Protein AF-A0A7X0A796-F1 (afdb_monomer)

pLDDT: mean 71.18, std 23.26, range [32.59, 96.5]

Nearest PDB structures (foldseek):
  8crx-assembly1_G  TM=9.887E-01  e=5.259E-18  Cutibacterium acnes
  8fzh-assembly1_c  TM=9.840E-01  e=9.187E-18  Escherichia coli
  7unu-assembly1_c  TM=9.786E-01  e=5.595E-18  Pseudomonas aeruginosa PAO1
  8caz-assembly1_C  TM=9.871E-01  e=2.057E-17  Escherichia coli BW25113
  8fmw-assembly1_C  TM=9.651E-01  e=5.900E-17  Borreliella burgdorferi B31

Solvent-accessible surface area (backbone atoms only — not comparable to full-atom values): 15699 Å² total; per-residue (Å²): 129,49,64,85,87,44,58,49,52,53,53,52,45,51,56,46,30,70,73,68,75,47,94,74,87,85,84,88,79,84,75,92,58,57,64,74,35,23,53,58,44,18,45,53,44,23,54,40,48,52,71,68,44,56,66,69,57,50,51,53,54,49,51,54,52,24,47,71,76,63,39,49,11,41,37,41,36,40,36,25,44,67,95,68,40,92,66,68,48,76,51,73,51,72,48,74,55,73,64,89,86,45,86,54,44,42,67,39,70,24,77,25,74,18,78,39,98,85,45,65,33,42,30,40,25,39,30,18,71,46,69,61,89,70,85,78,72,85,67,93,62,92,79,73,90,75,90,88,88,79,81,94,72,84,82,77,93,72,84,92,77,87,81,89,87,84,90,83,89,83,91,83,86,83,88,83,87,81,89,81,85,87,87,88,83,88,80,89,86,87,87,87,82,87,84,89,87,89,84,84,84,90,84,86,86,87,88,83,90,85,82,88,86,82,90,82,87,79,88,80,89,79,90,85,76,92,79,87,129

Foldseek 3Di:
DCPVPNPVVVVVQVVVCVVVVDRDDDDDDDDPDLLQAQASLQVQLLVCVQVVHQNVCSVVVSQVVSVVVPFQKKKKKKWACHSVNPDIDIDMDIDHDDDPPDPQWDKHWDWDWHQHPNGIMIMIMITTRGGDDDPDPPPPCPDPPDDDDDDPDDDDDDDDDDDDDDDDDDDDDDDDDDDDDDDDDDDDDDDDDDDDDDDDDDDDDDDDDDDDDDDDDDDDDDDDDDDDD

Structure (mmCIF, N/CA/C/O backbone):
data_AF-A0A7X0A796-F1
#
_entry.id   AF-A0A7X0A796-F1
#
loop_
_atom_site.group_PDB
_atom_site.id
_atom_site.type_symbol
_atom_site.label_atom_id
_atom_site.label_alt_id
_atom_site.label_comp_id
_atom_site.label_asym_id
_atom_site.label_entity_id
_atom_site.label_seq_id
_atom_site.pdbx_PDB_ins_code
_atom_site.Cartn_x
_atom_site.Cartn_y
_atom_site.Cartn_z
_atom_site.occupancy
_atom_site.B_iso_or_equiv
_atom_site.auth_seq_id
_atom_site.auth_comp_id
_atom_site.auth_asym_id
_atom_site.auth_atom_id
_atom_site.pdbx_PDB_model_num
ATOM 1 N N . MET A 1 1 ? -10.007 -12.592 13.739 1.00 58.28 1 MET A N 1
ATOM 2 C CA . MET A 1 1 ? -11.231 -11.852 13.370 1.00 58.28 1 MET A CA 1
ATOM 3 C C . MET A 1 1 ? -12.534 -12.616 13.634 1.00 58.28 1 MET A C 1
ATOM 5 O O . MET A 1 1 ? -13.546 -11.961 13.773 1.00 58.28 1 MET A O 1
ATOM 9 N N . ILE A 1 2 ? -12.550 -13.955 13.742 1.00 60.66 2 ILE A N 1
ATOM 10 C CA . ILE A 1 2 ? -13.803 -14.711 13.998 1.00 60.66 2 ILE A CA 1
ATOM 11 C C . ILE A 1 2 ? -14.038 -14.994 15.503 1.00 60.66 2 ILE A C 1
ATOM 13 O O . ILE A 1 2 ? -15.164 -15.243 15.928 1.00 60.66 2 ILE A O 1
ATOM 17 N N . GLY A 1 3 ? -12.989 -14.921 16.335 1.00 63.69 3 GLY A N 1
ATOM 18 C CA . GLY A 1 3 ? -13.049 -15.408 17.720 1.00 63.69 3 GLY A CA 1
ATOM 19 C C . GLY A 1 3 ? -13.317 -16.921 17.778 1.00 63.69 3 GLY A C 1
ATOM 20 O O . GLY A 1 3 ? -13.444 -17.584 16.749 1.00 63.69 3 GLY A O 1
ATOM 21 N N . LYS A 1 4 ? -13.397 -17.503 18.979 1.00 66.44 4 LYS A N 1
ATOM 22 C CA . LYS A 1 4 ? -13.955 -18.857 19.139 1.00 66.44 4 LYS A CA 1
ATOM 23 C C . LYS A 1 4 ? -15.482 -18.729 19.147 1.00 66.44 4 LYS A C 1
ATOM 25 O O . LYS A 1 4 ? -16.022 -18.109 20.054 1.00 66.44 4 LYS A O 1
ATOM 30 N N . GLY A 1 5 ? -16.157 -19.281 18.138 1.00 72.69 5 GLY A N 1
ATOM 31 C CA . GLY A 1 5 ? -17.624 -19.378 18.103 1.00 72.69 5 GLY A CA 1
ATOM 32 C C . GLY A 1 5 ? -18.389 -18.142 17.614 1.00 72.69 5 GLY A C 1
ATOM 33 O O . GLY A 1 5 ? -19.566 -18.030 17.920 1.00 72.69 5 GLY A O 1
ATOM 34 N N . GLY A 1 6 ? -17.765 -17.214 16.878 1.00 77.00 6 GLY A N 1
ATOM 35 C CA . GLY A 1 6 ? -18.482 -16.085 16.257 1.00 77.00 6 GLY A CA 1
ATOM 36 C C . GLY A 1 6 ? -18.774 -14.895 17.179 1.00 77.00 6 GLY A C 1
ATOM 37 O O . GLY A 1 6 ? -19.283 -13.883 16.709 1.00 77.00 6 GLY A O 1
ATOM 38 N N . ALA A 1 7 ? -18.362 -14.954 18.449 1.00 82.00 7 ALA A N 1
ATOM 39 C CA . ALA A 1 7 ? -18.611 -13.902 19.439 1.00 82.00 7 ALA A CA 1
ATOM 40 C C . ALA A 1 7 ? -18.091 -12.506 19.033 1.00 82.00 7 ALA A C 1
ATOM 42 O O . ALA A 1 7 ? -18.629 -11.492 19.467 1.00 82.00 7 ALA A O 1
ATOM 43 N N . GLU A 1 8 ? -17.042 -12.433 18.207 1.00 82.25 8 GLU A N 1
ATOM 44 C CA . GLU A 1 8 ? -16.525 -11.156 17.696 1.00 82.25 8 GLU A CA 1
ATOM 45 C C . GLU A 1 8 ? -17.466 -10.539 16.645 1.00 82.25 8 GLU A C 1
ATOM 47 O O . GLU A 1 8 ? -17.624 -9.323 16.577 1.00 82.25 8 GLU A O 1
ATOM 52 N N . VAL A 1 9 ? -18.130 -11.381 15.846 1.00 82.44 9 VAL A N 1
ATOM 53 C CA . VAL A 1 9 ? -19.053 -10.962 14.782 1.00 82.44 9 VAL A CA 1
ATOM 54 C C . VAL A 1 9 ? -20.346 -10.414 15.381 1.00 82.44 9 VAL A C 1
ATOM 56 O O . VAL A 1 9 ? -20.854 -9.398 14.908 1.00 82.44 9 VAL A O 1
ATOM 59 N N . ASP A 1 10 ? -20.840 -11.034 16.454 1.00 83.12 10 ASP A N 1
ATOM 60 C CA . ASP A 1 10 ? -22.051 -10.587 17.149 1.00 83.12 10 ASP A CA 1
ATOM 61 C C . ASP A 1 10 ? -21.865 -9.212 17.801 1.00 83.12 10 ASP A C 1
ATOM 63 O O . ASP A 1 10 ? -22.730 -8.346 17.664 1.00 83.12 10 ASP A O 1
ATOM 67 N N . LYS A 1 11 ? -20.699 -8.951 18.407 1.00 86.75 11 LYS A N 1
ATOM 68 C CA . LYS A 1 11 ? -20.359 -7.622 18.948 1.00 86.75 11 LYS A CA 1
ATOM 69 C C . LYS A 1 11 ? -20.370 -6.546 17.864 1.00 86.75 11 LYS A C 1
ATOM 71 O O . LYS A 1 11 ? -20.996 -5.503 18.038 1.00 86.75 11 LYS A O 1
ATOM 76 N N . ILE A 1 12 ? -19.737 -6.815 16.720 1.00 86.94 12 ILE A N 1
ATOM 77 C CA . ILE A 1 12 ? -19.715 -5.878 15.586 1.00 86.94 12 ILE A CA 1
ATOM 78 C C . ILE A 1 12 ? -21.136 -5.650 15.056 1.00 86.94 12 ILE A C 1
ATOM 80 O O . ILE A 1 12 ? -21.513 -4.522 14.740 1.00 86.94 12 ILE A O 1
ATOM 84 N N . LYS A 1 13 ? -21.961 -6.699 14.993 1.00 85.12 13 LYS A N 1
ATOM 85 C CA . LYS A 1 13 ? -23.361 -6.588 14.575 1.00 85.12 13 LYS A CA 1
ATOM 86 C C . LYS A 1 13 ? -24.171 -5.702 15.524 1.00 85.12 13 LYS A C 1
ATOM 88 O O . LYS A 1 13 ? -24.974 -4.898 15.051 1.00 85.12 13 LYS A O 1
ATOM 93 N N . GLU A 1 14 ? -23.960 -5.805 16.834 1.00 86.19 14 GLU A N 1
ATOM 94 C CA . GLU A 1 14 ? -24.603 -4.933 17.824 1.00 86.19 14 GLU A CA 1
ATOM 95 C C . GLU A 1 14 ? -24.153 -3.472 17.707 1.00 86.19 14 GLU A C 1
ATOM 97 O O . GLU A 1 14 ? -24.992 -2.568 17.747 1.00 86.19 14 GLU A O 1
ATOM 102 N N . GLU A 1 15 ? -22.856 -3.222 17.527 1.00 86.88 15 GLU A N 1
ATOM 103 C CA . GLU A 1 15 ? -22.318 -1.872 17.314 1.00 86.88 15 GLU A CA 1
ATOM 104 C C . GLU A 1 15 ? -22.879 -1.237 16.037 1.00 86.88 15 GLU A C 1
ATOM 106 O O . GLU A 1 15 ? -23.354 -0.097 16.057 1.00 86.88 15 GLU A O 1
ATOM 111 N N . LEU A 1 16 ? -22.932 -1.999 14.942 1.00 85.62 16 LEU A N 1
ATOM 112 C CA . LEU A 1 16 ? -23.543 -1.553 13.692 1.00 85.62 16 LEU A CA 1
ATOM 113 C C . LEU A 1 16 ? -25.047 -1.313 13.854 1.00 85.62 16 LEU A C 1
ATOM 115 O O . LEU A 1 16 ? -25.556 -0.300 13.380 1.00 85.62 16 LEU A O 1
ATOM 119 N N . LYS A 1 17 ? -25.772 -2.167 14.586 1.00 87.56 17 LYS A N 1
ATOM 120 C CA . LYS A 1 17 ? -27.208 -1.973 14.844 1.00 87.56 17 LYS A CA 1
ATOM 121 C C . LYS A 1 17 ? -27.475 -0.691 15.642 1.00 87.56 17 LYS A C 1
ATOM 123 O O . LYS A 1 17 ? -28.443 0.007 15.339 1.00 87.56 17 LYS A O 1
ATOM 128 N N . LYS A 1 18 ? -26.609 -0.332 16.599 1.00 87.44 18 LYS A N 1
ATOM 129 C CA . LYS A 1 18 ? -26.694 0.941 17.347 1.00 87.44 18 LYS A CA 1
ATOM 130 C C . LYS A 1 18 ? -26.494 2.159 16.442 1.00 87.44 18 LYS A C 1
ATOM 132 O O . LYS A 1 18 ? -27.220 3.140 16.583 1.00 87.44 18 LYS A O 1
ATOM 137 N N . LEU A 1 19 ? -25.553 2.087 15.501 1.00 86.31 19 LEU A N 1
ATOM 138 C CA . LEU A 1 19 ? -25.251 3.183 14.576 1.00 86.31 19 LEU A CA 1
ATOM 139 C C . LEU A 1 19 ? -26.307 3.332 13.474 1.00 86.31 19 LEU A C 1
ATOM 141 O O . LEU A 1 19 ? -26.791 4.430 13.214 1.00 86.31 19 LEU A O 1
ATOM 145 N N . THR A 1 20 ? -26.672 2.233 12.815 1.00 82.44 20 THR A N 1
ATOM 146 C CA . THR A 1 20 ? -27.510 2.256 11.606 1.00 82.44 20 THR A CA 1
ATOM 147 C C . THR A 1 20 ? -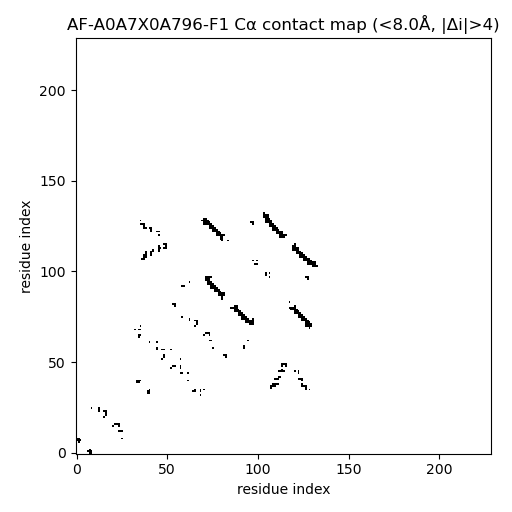29.003 2.102 11.908 1.00 82.44 20 THR A C 1
ATOM 149 O O . THR A 1 20 ? -29.822 2.326 11.017 1.00 82.44 20 THR A O 1
ATOM 152 N N . LYS A 1 21 ? -29.375 1.713 13.142 1.00 85.69 21 LYS A N 1
ATOM 153 C CA . LYS A 1 21 ? -30.757 1.421 13.593 1.00 85.69 21 LYS A CA 1
ATOM 154 C C . LYS A 1 21 ? -31.517 0.434 12.690 1.00 85.69 21 LYS A C 1
ATOM 156 O O . LYS A 1 21 ? -32.743 0.374 12.718 1.00 85.69 21 LYS A O 1
ATOM 161 N N . LYS A 1 22 ? -30.788 -0.335 11.881 1.00 86.25 22 LYS A N 1
ATOM 162 C CA . LYS A 1 22 ? -31.285 -1.323 10.918 1.00 86.25 22 LYS A CA 1
ATOM 163 C C . LYS A 1 22 ? -30.585 -2.650 11.168 1.00 86.25 22 LYS A C 1
ATOM 165 O O . LYS A 1 22 ? -29.488 -2.681 11.726 1.00 86.25 22 LYS A O 1
ATOM 170 N N . GLU A 1 23 ? -31.216 -3.744 10.760 1.00 79.44 23 GLU A N 1
ATOM 171 C CA . GLU A 1 23 ? -30.565 -5.049 10.813 1.00 79.44 23 GLU A CA 1
ATOM 172 C C . GLU A 1 23 ? -29.543 -5.183 9.689 1.00 79.44 23 GLU A C 1
ATOM 174 O O . GLU A 1 23 ? -29.872 -5.059 8.511 1.00 79.44 23 GLU A O 1
ATOM 179 N N . VAL A 1 24 ? -28.291 -5.422 10.078 1.00 82.62 24 VAL A N 1
ATOM 180 C CA . VAL A 1 24 ? -27.163 -5.611 9.166 1.00 82.62 24 VAL A CA 1
ATOM 181 C C . VAL A 1 24 ? -26.765 -7.085 9.187 1.00 82.62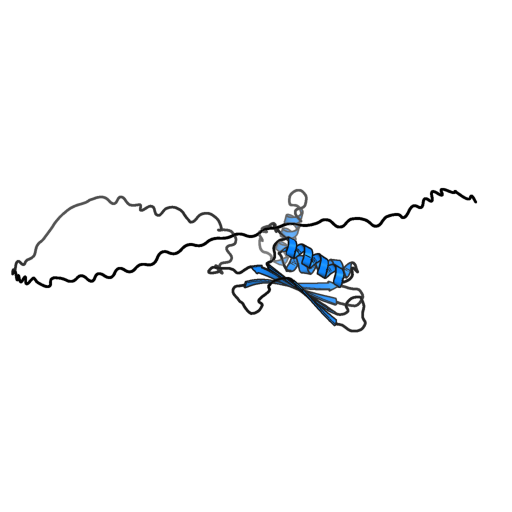 24 VAL A C 1
ATOM 183 O O . VAL A 1 24 ? -26.594 -7.678 10.256 1.00 82.62 24 VAL A O 1
ATOM 186 N N . GLN A 1 25 ? -26.633 -7.681 8.003 1.00 83.25 25 GLN A N 1
ATOM 187 C CA . GLN A 1 25 ? -26.060 -9.013 7.814 1.00 83.25 25 GLN A CA 1
ATOM 188 C C . GLN A 1 25 ? -24.586 -8.864 7.427 1.00 83.25 25 GLN A C 1
ATOM 190 O O . GLN A 1 25 ? -24.255 -8.057 6.559 1.00 83.25 25 GLN A O 1
ATOM 195 N N . ILE A 1 26 ? -23.701 -9.616 8.084 1.00 82.88 26 ILE A N 1
ATOM 196 C CA . ILE A 1 26 ? -22.252 -9.552 7.861 1.00 82.88 26 ILE A CA 1
ATOM 197 C C . ILE A 1 26 ? -21.827 -10.818 7.119 1.00 82.88 26 ILE A C 1
ATOM 199 O O . ILE A 1 26 ? -21.976 -11.919 7.645 1.00 82.88 26 ILE A O 1
ATOM 203 N N . ASN A 1 27 ? -21.272 -10.649 5.919 1.00 84.88 27 ASN A N 1
ATOM 204 C CA . ASN A 1 27 ? -20.681 -11.730 5.135 1.00 84.88 27 ASN A CA 1
ATOM 205 C C . ASN A 1 27 ? -19.157 -11.639 5.223 1.00 84.88 27 ASN A C 1
ATOM 207 O O . ASN A 1 27 ? -18.574 -10.602 4.908 1.00 84.88 27 ASN A O 1
ATOM 211 N N . ILE A 1 28 ? -18.515 -12.721 5.660 1.00 82.56 28 ILE A N 1
ATOM 212 C CA . ILE A 1 28 ? -17.059 -12.799 5.801 1.00 82.56 28 ILE A CA 1
ATOM 213 C C . ILE A 1 28 ? -16.506 -13.507 4.571 1.00 82.56 28 ILE A C 1
ATOM 215 O O . ILE A 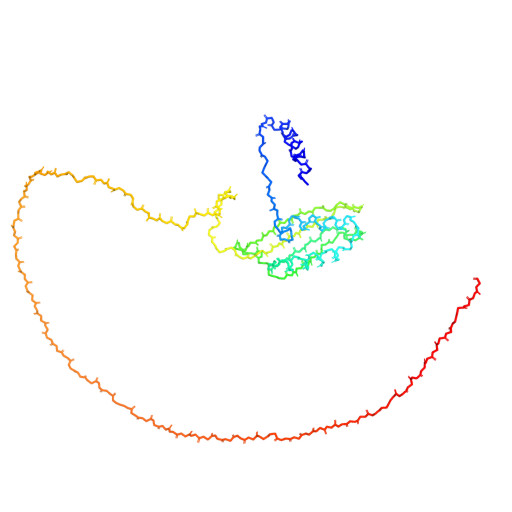1 28 ? -16.863 -14.651 4.296 1.00 82.56 28 ILE A O 1
ATOM 219 N N . PHE A 1 29 ? -15.608 -12.833 3.859 1.00 85.00 29 PHE A N 1
ATOM 220 C CA . PHE A 1 29 ? -14.892 -13.406 2.728 1.00 85.00 29 PHE A CA 1
ATOM 221 C C . PHE A 1 29 ? -13.425 -13.592 3.092 1.00 85.00 29 PHE A C 1
ATOM 223 O O . PHE A 1 29 ? -12.767 -12.671 3.575 1.00 85.00 29 PHE A O 1
ATOM 230 N N . GLU A 1 30 ? -12.912 -14.796 2.859 1.00 87.12 30 GLU A N 1
ATOM 231 C CA . GLU A 1 30 ? -11.496 -15.085 3.039 1.00 87.12 30 GLU A CA 1
ATOM 232 C C . GLU A 1 30 ? -10.695 -14.613 1.822 1.00 87.12 30 GLU A C 1
ATOM 234 O O . GLU A 1 30 ? -11.005 -14.941 0.672 1.00 87.12 30 GLU A O 1
ATOM 239 N N . ILE A 1 31 ? -9.621 -13.872 2.086 1.00 86.44 31 ILE A N 1
ATOM 240 C CA . ILE A 1 31 ? -8.674 -13.449 1.058 1.00 86.44 31 ILE A CA 1
ATOM 241 C C . ILE A 1 31 ? -7.631 -14.554 0.896 1.00 86.44 31 ILE A C 1
ATOM 243 O O . ILE A 1 31 ? -6.756 -14.731 1.737 1.00 86.44 31 ILE A O 1
ATOM 247 N N . LYS A 1 32 ? -7.710 -15.286 -0.220 1.00 87.19 32 LYS A N 1
ATOM 248 C CA . LYS A 1 32 ? -6.821 -16.429 -0.501 1.00 87.19 32 LYS A CA 1
ATOM 249 C C . LYS A 1 32 ? -5.344 -16.049 -0.643 1.00 87.19 32 LYS A C 1
ATOM 251 O O . LYS A 1 32 ? -4.480 -16.891 -0.425 1.00 87.19 32 LYS A O 1
ATOM 256 N N . ARG A 1 33 ? -5.053 -14.830 -1.113 1.00 88.69 33 ARG A N 1
ATOM 257 C CA . ARG A 1 33 ? -3.692 -14.348 -1.407 1.00 88.69 33 ARG A CA 1
ATOM 258 C C . ARG A 1 33 ? -3.561 -12.872 -1.018 1.00 88.69 33 ARG A C 1
ATOM 260 O O . ARG A 1 33 ? -3.888 -12.016 -1.842 1.00 88.69 33 ARG A O 1
ATOM 267 N N . PRO A 1 34 ? -3.129 -12.561 0.212 1.00 91.00 34 PRO A N 1
ATOM 268 C CA . PRO A 1 34 ? -3.041 -11.182 0.684 1.00 91.00 34 PRO A CA 1
ATOM 269 C C . PRO A 1 34 ? -1.962 -10.365 -0.038 1.00 91.00 34 PRO A C 1
ATOM 271 O O . PRO A 1 34 ? -2.075 -9.150 -0.125 1.00 91.00 34 PRO A O 1
ATOM 274 N N . GLU A 1 35 ? -0.938 -11.004 -0.605 1.00 89.06 35 GLU A N 1
ATOM 275 C CA . GLU A 1 35 ? 0.162 -10.326 -1.303 1.00 89.06 35 GLU A CA 1
ATOM 276 C C . GLU A 1 35 ? -0.243 -9.761 -2.668 1.00 89.06 35 GLU A C 1
ATOM 278 O O . GLU A 1 35 ? 0.489 -8.958 -3.237 1.00 89.06 35 GLU A O 1
ATOM 283 N N . LEU A 1 36 ? -1.381 -10.189 -3.219 1.00 90.75 36 LEU A N 1
ATOM 284 C CA . LEU A 1 36 ? -1.917 -9.647 -4.470 1.00 90.75 36 LEU A CA 1
ATOM 285 C C . LEU A 1 36 ? -2.902 -8.497 -4.232 1.00 90.75 36 LEU A C 1
ATOM 287 O O . LEU A 1 36 ? -3.294 -7.838 -5.191 1.00 90.75 36 LEU A O 1
ATOM 291 N N . ASP A 1 37 ? -3.323 -8.272 -2.991 1.00 92.88 37 ASP A N 1
ATOM 292 C CA . ASP A 1 37 ? -4.237 -7.197 -2.624 1.00 92.88 37 ASP A CA 1
ATOM 293 C C . ASP A 1 37 ? -3.447 -5.914 -2.343 1.00 92.88 37 ASP A C 1
ATOM 295 O O . ASP A 1 37 ? -2.566 -5.884 -1.478 1.00 92.88 37 ASP A O 1
ATOM 299 N N . ALA A 1 38 ? -3.738 -4.842 -3.084 1.00 94.56 38 ALA A N 1
ATOM 300 C CA . ALA A 1 38 ? -2.968 -3.608 -2.961 1.00 94.56 38 ALA A CA 1
ATOM 301 C C . ALA A 1 38 ? -3.125 -2.959 -1.577 1.00 94.56 38 ALA A C 1
ATOM 303 O O . ALA A 1 38 ? -2.154 -2.397 -1.061 1.00 94.56 38 ALA A O 1
ATOM 304 N N . GLN A 1 39 ? -4.307 -3.054 -0.962 1.00 94.88 39 GLN A N 1
ATOM 305 C CA . GLN A 1 39 ? -4.609 -2.434 0.328 1.00 94.88 39 GLN A CA 1
ATOM 306 C C . GLN A 1 39 ? -3.850 -3.130 1.453 1.00 94.88 39 GLN A C 1
ATOM 308 O O . GLN A 1 39 ? -3.155 -2.470 2.228 1.00 94.88 39 GLN A O 1
ATOM 313 N N . LEU A 1 40 ? -3.901 -4.462 1.498 1.00 93.81 40 LEU A N 1
ATOM 314 C CA . LEU A 1 40 ? -3.181 -5.236 2.513 1.00 93.81 40 LEU A CA 1
ATOM 315 C C . LEU A 1 40 ? -1.667 -5.060 2.398 1.00 93.81 40 LEU A C 1
ATOM 317 O O . LEU A 1 40 ? -0.969 -4.941 3.408 1.00 93.81 40 LEU A O 1
ATOM 321 N N . VAL A 1 41 ? -1.155 -4.996 1.170 1.00 95.00 41 VAL A N 1
ATOM 322 C CA . VAL A 1 41 ? 0.260 -4.730 0.910 1.00 95.00 41 VAL A CA 1
ATOM 323 C C . VAL A 1 41 ? 0.652 -3.322 1.374 1.00 95.00 41 VAL A C 1
ATOM 325 O O . VAL A 1 41 ? 1.677 -3.163 2.043 1.00 95.00 41 VAL A O 1
ATOM 328 N N . ALA A 1 42 ? -0.160 -2.303 1.080 1.00 96.12 42 ALA A N 1
ATOM 329 C CA . ALA A 1 42 ? 0.091 -0.927 1.504 1.00 96.12 42 ALA A CA 1
ATOM 330 C C . ALA A 1 42 ? 0.089 -0.787 3.037 1.00 96.12 42 ALA A C 1
ATOM 332 O O . ALA A 1 42 ? 1.021 -0.212 3.604 1.00 96.12 42 ALA A O 1
ATOM 333 N N . GLU A 1 43 ? -0.897 -1.373 3.718 1.00 95.31 43 GLU A N 1
ATOM 334 C CA . GLU A 1 43 ? -0.970 -1.403 5.184 1.00 95.31 43 GLU A CA 1
ATOM 335 C C . GLU A 1 43 ? 0.185 -2.190 5.810 1.00 95.31 43 GLU A C 1
ATOM 337 O O . GLU A 1 43 ? 0.727 -1.799 6.846 1.00 95.31 43 GLU A O 1
ATOM 342 N N . GLY A 1 44 ? 0.604 -3.286 5.173 1.00 95.00 44 GLY A N 1
ATOM 343 C CA . GLY A 1 44 ? 1.765 -4.065 5.590 1.00 95.00 44 GLY A CA 1
ATOM 344 C C . GLY A 1 44 ? 3.052 -3.241 5.567 1.00 95.00 44 GLY A C 1
ATOM 345 O O . GLY A 1 44 ? 3.836 -3.291 6.516 1.00 95.00 44 GLY A O 1
ATOM 346 N N . ILE A 1 45 ? 3.261 -2.438 4.521 1.00 94.81 45 ILE A N 1
ATOM 347 C CA . ILE A 1 45 ? 4.404 -1.518 4.431 1.00 94.81 45 ILE A CA 1
ATOM 348 C C . ILE A 1 45 ? 4.273 -0.399 5.465 1.00 94.81 45 ILE A C 1
ATOM 350 O O . ILE A 1 45 ? 5.261 -0.074 6.122 1.00 94.81 45 ILE A O 1
ATOM 354 N N . ALA A 1 46 ? 3.077 0.166 5.646 1.00 95.19 46 ALA A N 1
ATOM 355 C CA . ALA A 1 46 ? 2.843 1.222 6.627 1.00 95.19 46 ALA A CA 1
ATOM 356 C C . ALA A 1 46 ? 3.230 0.767 8.043 1.00 95.19 46 ALA A C 1
ATOM 358 O O . ALA A 1 46 ? 4.046 1.418 8.694 1.00 95.19 46 ALA A O 1
ATOM 359 N N . LYS A 1 47 ? 2.781 -0.423 8.459 1.00 95.00 47 LYS A N 1
ATOM 360 C CA . LYS A 1 47 ? 3.155 -1.033 9.747 1.00 95.00 47 LYS A CA 1
ATOM 361 C C . LYS A 1 47 ? 4.664 -1.250 9.884 1.00 95.00 47 LYS A C 1
ATOM 363 O O . LYS A 1 47 ? 5.229 -1.034 10.952 1.00 95.00 47 LYS A O 1
ATOM 368 N N . GLN A 1 48 ? 5.350 -1.650 8.811 1.00 94.25 48 GLN A N 1
ATOM 369 C CA . GLN A 1 48 ? 6.812 -1.798 8.830 1.00 94.25 48 GLN A CA 1
ATOM 370 C C . GLN A 1 48 ? 7.532 -0.453 9.009 1.00 94.25 48 GLN A C 1
ATOM 372 O O . GLN A 1 48 ? 8.545 -0.386 9.710 1.00 94.25 48 GLN A O 1
ATOM 377 N N . LEU A 1 49 ? 7.020 0.618 8.399 1.00 92.88 49 LEU A N 1
ATOM 378 C CA . LEU A 1 49 ? 7.558 1.971 8.561 1.00 92.88 49 LEU A CA 1
ATOM 379 C C . LEU A 1 49 ? 7.328 2.506 9.982 1.00 92.88 49 LEU A C 1
ATOM 381 O O . LEU A 1 49 ? 8.228 3.127 10.547 1.00 92.88 49 LEU A O 1
ATOM 385 N N . GLU A 1 50 ? 6.174 2.216 10.584 1.00 92.56 50 GLU A N 1
ATOM 386 C CA . GLU A 1 50 ? 5.875 2.532 11.989 1.00 92.56 50 GLU A CA 1
ATOM 387 C C . GLU A 1 50 ? 6.798 1.774 12.950 1.00 92.56 50 GLU A C 1
ATOM 389 O O . GLU A 1 50 ? 7.335 2.357 13.893 1.00 92.56 50 GLU A O 1
ATOM 394 N N . ALA A 1 51 ? 7.099 0.510 12.640 1.00 92.69 51 ALA A N 1
ATOM 395 C CA . ALA A 1 51 ? 8.089 -0.306 13.344 1.00 92.69 51 ALA A CA 1
ATOM 396 C C . ALA A 1 51 ? 9.552 0.136 13.107 1.00 92.69 51 ALA A C 1
ATOM 398 O O . ALA A 1 51 ? 10.485 -0.566 13.498 1.00 92.69 51 ALA A O 1
ATOM 399 N N . ARG A 1 52 ? 9.776 1.296 12.469 1.00 89.81 52 ARG A N 1
ATOM 400 C CA . ARG A 1 52 ? 11.093 1.890 12.173 1.00 89.81 52 ARG A CA 1
ATOM 401 C C . ARG A 1 52 ? 11.999 1.017 11.300 1.00 89.81 52 ARG A C 1
ATOM 403 O O . ARG A 1 52 ? 13.223 1.156 11.331 1.00 89.81 52 ARG A O 1
ATOM 410 N N . ILE A 1 53 ? 11.423 0.143 10.477 1.00 92.31 53 ILE A N 1
ATOM 411 C CA . ILE A 1 53 ? 12.185 -0.583 9.460 1.00 92.31 53 ILE A CA 1
ATOM 412 C C . ILE A 1 53 ? 12.570 0.397 8.347 1.00 92.31 53 ILE A C 1
ATOM 414 O O . ILE A 1 53 ? 11.802 1.277 7.961 1.00 92.31 53 ILE A O 1
ATOM 418 N N . SER A 1 54 ? 13.779 0.245 7.798 1.00 92.06 54 SER A N 1
ATOM 419 C CA . SER A 1 54 ? 14.217 1.053 6.658 1.00 92.06 54 SER A CA 1
ATOM 420 C C . SER A 1 54 ? 13.236 0.931 5.486 1.00 92.06 54 SER A C 1
ATOM 422 O O . SER A 1 54 ? 12.973 -0.172 5.002 1.00 92.06 54 SER A O 1
ATOM 424 N N . PHE A 1 55 ? 12.764 2.072 4.978 1.00 91.62 55 PHE A N 1
ATOM 425 C CA . PHE A 1 55 ? 11.793 2.143 3.882 1.00 91.62 55 PHE A CA 1
ATOM 426 C C . PHE A 1 55 ? 12.253 1.389 2.623 1.00 91.62 55 PHE A C 1
ATOM 428 O O . PHE A 1 55 ? 11.455 0.715 1.975 1.00 91.62 55 PHE A O 1
ATOM 435 N N . ARG A 1 56 ? 13.559 1.408 2.312 1.00 92.81 56 ARG A N 1
ATOM 436 C CA . ARG A 1 56 ? 14.129 0.649 1.183 1.00 92.81 56 ARG A CA 1
ATOM 437 C C . ARG A 1 56 ? 13.996 -0.856 1.378 1.00 92.81 56 ARG A C 1
ATOM 439 O O . ARG A 1 56 ? 13.678 -1.574 0.433 1.00 92.81 56 ARG A O 1
ATOM 446 N N . ARG A 1 57 ? 14.236 -1.337 2.602 1.00 93.94 57 ARG A N 1
ATOM 447 C CA . ARG A 1 57 ? 14.120 -2.760 2.946 1.00 93.94 57 ARG A CA 1
ATOM 448 C C . ARG A 1 57 ? 12.663 -3.206 2.917 1.00 93.94 57 ARG A C 1
ATOM 450 O O . ARG A 1 57 ? 12.386 -4.254 2.339 1.00 93.94 57 ARG A O 1
ATOM 457 N N . ALA A 1 58 ? 11.762 -2.412 3.495 1.00 94.31 58 ALA A N 1
ATOM 458 C CA . ALA A 1 58 ? 10.331 -2.698 3.498 1.00 94.31 58 ALA A CA 1
ATOM 459 C C . ALA A 1 58 ? 9.793 -2.820 2.063 1.00 94.31 58 ALA A C 1
ATOM 461 O O . ALA A 1 58 ? 9.183 -3.829 1.713 1.00 94.31 58 ALA A O 1
ATOM 462 N N . MET A 1 59 ? 10.123 -1.861 1.190 1.00 9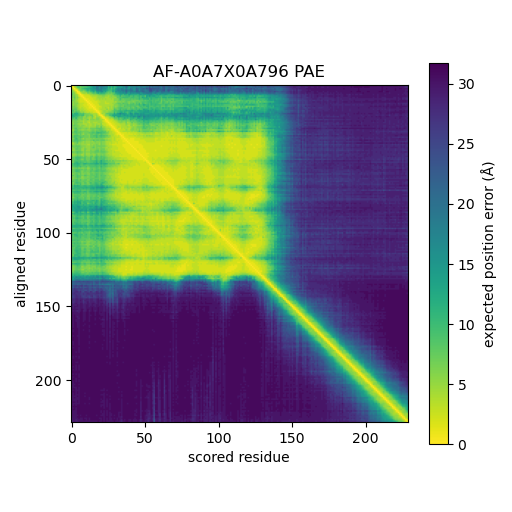4.06 59 MET A N 1
ATOM 463 C CA . MET A 1 59 ? 9.699 -1.894 -0.213 1.00 94.06 59 MET A CA 1
ATOM 464 C C . MET A 1 59 ? 10.288 -3.075 -0.985 1.00 94.06 59 MET A C 1
ATOM 466 O O . MET A 1 59 ? 9.532 -3.835 -1.578 1.00 94.06 59 MET A O 1
ATOM 470 N N . LYS A 1 60 ? 11.612 -3.285 -0.954 1.00 94.06 60 LYS A N 1
ATOM 471 C CA . LYS A 1 60 ? 12.242 -4.388 -1.707 1.00 94.06 60 LYS A CA 1
ATOM 472 C C . LYS A 1 60 ? 11.746 -5.765 -1.265 1.00 94.06 60 LYS A C 1
ATOM 474 O O . LYS A 1 60 ? 11.480 -6.612 -2.109 1.00 94.06 60 LYS A O 1
ATOM 479 N N . THR A 1 61 ? 11.594 -5.977 0.043 1.00 94.44 61 THR A N 1
ATOM 480 C CA . THR A 1 61 ? 11.052 -7.237 0.581 1.00 94.44 61 THR A CA 1
ATOM 481 C C . THR A 1 61 ? 9.624 -7.466 0.093 1.00 94.44 61 THR A C 1
ATOM 483 O O . THR A 1 61 ? 9.283 -8.566 -0.335 1.00 94.44 61 THR A O 1
ATOM 486 N N . THR A 1 62 ? 8.803 -6.417 0.114 1.00 94.56 62 THR A N 1
ATOM 487 C CA . THR A 1 62 ? 7.394 -6.500 -0.281 1.00 94.56 62 THR A CA 1
ATOM 488 C C . THR A 1 62 ? 7.229 -6.733 -1.781 1.00 94.56 62 THR A C 1
ATOM 490 O O . THR A 1 62 ? 6.422 -7.568 -2.188 1.00 94.56 62 THR A O 1
ATOM 493 N N . ILE A 1 63 ? 8.047 -6.073 -2.605 1.00 94.62 63 ILE A N 1
ATOM 494 C CA . ILE A 1 63 ? 8.105 -6.309 -4.053 1.00 94.62 63 ILE A CA 1
ATOM 495 C C . ILE A 1 63 ? 8.462 -7.768 -4.332 1.00 94.62 63 ILE A C 1
ATOM 497 O O . ILE A 1 63 ? 7.719 -8.450 -5.031 1.00 94.62 63 ILE A O 1
ATOM 501 N N . ALA A 1 64 ? 9.532 -8.277 -3.717 1.00 94.38 64 ALA A N 1
ATOM 502 C CA . ALA A 1 64 ? 9.954 -9.662 -3.902 1.00 94.38 64 ALA A CA 1
ATOM 503 C C . ALA A 1 64 ? 8.871 -10.667 -3.471 1.00 94.38 64 ALA A C 1
ATOM 505 O O . ALA A 1 64 ? 8.671 -11.681 -4.139 1.00 94.38 64 ALA A O 1
ATOM 506 N N . SER A 1 65 ? 8.151 -10.389 -2.378 1.00 92.81 65 SER A N 1
ATOM 507 C CA . SER A 1 65 ? 7.030 -11.225 -1.932 1.00 92.81 65 SER A CA 1
ATOM 508 C C . SER A 1 65 ? 5.877 -11.215 -2.937 1.00 92.81 65 SER A C 1
ATOM 510 O O . SER A 1 65 ? 5.356 -12.269 -3.282 1.00 92.81 65 SER A O 1
ATOM 512 N N . THR A 1 66 ? 5.522 -10.042 -3.462 1.00 92.81 66 THR A N 1
ATOM 513 C CA . THR A 1 66 ? 4.400 -9.880 -4.401 1.00 92.81 66 THR A CA 1
ATOM 514 C C . THR A 1 66 ? 4.699 -10.510 -5.761 1.00 92.81 66 THR A C 1
ATOM 516 O O . THR A 1 66 ? 3.872 -11.239 -6.308 1.00 92.81 66 THR A O 1
ATOM 519 N N . MET A 1 67 ? 5.913 -10.309 -6.281 1.00 92.62 67 MET A N 1
ATOM 520 C CA . MET A 1 67 ? 6.365 -10.937 -7.526 1.00 92.62 67 MET A CA 1
ATOM 521 C C . MET A 1 67 ? 6.416 -12.465 -7.397 1.00 92.62 67 MET A C 1
ATOM 523 O O . MET A 1 67 ? 5.993 -13.171 -8.309 1.00 92.62 67 MET A O 1
ATOM 527 N N . ARG A 1 68 ? 6.843 -12.999 -6.240 1.00 92.25 68 ARG A N 1
ATOM 528 C CA . ARG A 1 68 ? 6.833 -14.450 -5.971 1.00 92.25 68 ARG A CA 1
ATOM 529 C C . ARG A 1 68 ? 5.423 -15.042 -6.006 1.00 92.25 68 ARG A C 1
ATOM 531 O O . ARG A 1 68 ? 5.257 -16.174 -6.447 1.00 92.25 68 ARG A O 1
ATOM 538 N N . MET A 1 69 ? 4.421 -14.283 -5.566 1.00 90.44 69 MET A N 1
ATOM 539 C CA . MET A 1 69 ? 3.016 -14.708 -5.568 1.00 90.44 69 MET A CA 1
ATOM 540 C C . MET A 1 69 ? 2.343 -14.612 -6.948 1.00 90.44 69 MET A C 1
ATOM 542 O O . MET A 1 69 ? 1.169 -14.968 -7.081 1.00 90.44 69 MET A O 1
ATOM 546 N N . GLY A 1 70 ? 3.088 -14.198 -7.980 1.00 88.25 70 GLY A N 1
ATOM 547 C CA . GLY A 1 70 ? 2.663 -14.245 -9.378 1.00 88.25 70 GLY A CA 1
ATOM 548 C C . GLY A 1 70 ? 2.012 -12.965 -9.896 1.00 88.25 70 GLY A C 1
ATOM 549 O O . GLY A 1 70 ? 1.237 -13.035 -10.846 1.00 88.25 70 GLY A O 1
ATOM 550 N N . ALA A 1 71 ? 2.290 -11.806 -9.292 1.00 91.38 71 ALA A N 1
ATOM 551 C CA . ALA A 1 71 ? 1.916 -10.526 -9.893 1.00 91.38 71 ALA A CA 1
ATOM 552 C C . ALA A 1 71 ? 2.713 -10.274 -11.190 1.00 91.38 71 ALA A C 1
ATOM 554 O O . ALA A 1 71 ? 3.909 -10.559 -11.252 1.00 91.38 71 ALA A O 1
ATOM 555 N N . GLU A 1 72 ? 2.075 -9.699 -12.216 1.00 92.38 72 GLU A N 1
ATOM 556 C CA . GLU A 1 72 ? 2.745 -9.318 -13.475 1.00 92.38 72 GLU A CA 1
ATOM 557 C C . GLU A 1 72 ? 3.680 -8.114 -13.264 1.00 92.38 72 GLU A C 1
ATOM 559 O O . GLU A 1 72 ? 4.720 -7.966 -13.917 1.00 92.38 72 GLU A O 1
ATOM 564 N N . GLY A 1 73 ? 3.322 -7.249 -12.315 1.00 93.81 73 GLY A N 1
ATOM 565 C CA . GLY A 1 73 ? 4.161 -6.145 -11.886 1.00 93.81 73 GLY A CA 1
ATOM 566 C C . GLY A 1 73 ? 3.642 -5.460 -10.634 1.00 93.81 73 GLY A C 1
ATOM 567 O O . GLY A 1 73 ? 2.456 -5.507 -10.311 1.00 93.81 73 GLY A O 1
ATOM 568 N N . ILE A 1 74 ? 4.548 -4.784 -9.938 1.00 95.50 74 ILE A N 1
ATOM 569 C CA . ILE A 1 74 ? 4.258 -3.995 -8.744 1.00 95.50 74 ILE A CA 1
ATOM 570 C C . ILE A 1 74 ? 5.032 -2.678 -8.778 1.00 95.50 74 ILE A C 1
ATOM 572 O O . ILE A 1 74 ? 6.218 -2.620 -9.111 1.00 95.50 74 ILE A O 1
ATOM 576 N N . LYS A 1 75 ? 4.350 -1.587 -8.439 1.00 95.00 75 LYS A N 1
ATOM 577 C CA . LYS A 1 75 ? 4.950 -0.272 -8.218 1.00 95.00 75 LYS A CA 1
ATOM 578 C C . LYS A 1 75 ? 4.585 0.165 -6.817 1.00 95.00 75 LYS A C 1
ATOM 580 O O . LYS A 1 75 ? 3.423 0.127 -6.434 1.00 95.00 75 LYS A O 1
ATOM 585 N N . ILE A 1 76 ? 5.578 0.622 -6.076 1.00 95.88 76 ILE A N 1
ATOM 586 C CA . ILE A 1 76 ? 5.402 1.191 -4.747 1.00 95.88 76 ILE A CA 1
ATOM 587 C C . ILE A 1 76 ? 6.020 2.578 -4.768 1.00 95.88 76 ILE A C 1
ATOM 589 O O . ILE A 1 76 ? 7.142 2.760 -5.242 1.00 95.88 76 ILE A O 1
ATOM 593 N N . MET A 1 77 ? 5.288 3.561 -4.266 1.00 95.69 77 MET A N 1
ATOM 594 C CA . MET A 1 77 ? 5.762 4.922 -4.079 1.00 95.69 77 MET A CA 1
ATOM 595 C C . MET A 1 77 ? 5.544 5.313 -2.628 1.00 95.69 77 MET A C 1
ATOM 597 O O . MET A 1 77 ? 4.433 5.230 -2.116 1.00 95.69 77 MET A O 1
ATOM 601 N N . THR A 1 78 ? 6.610 5.762 -1.982 1.00 94.88 78 THR A N 1
ATOM 602 C CA . THR A 1 78 ? 6.571 6.230 -0.600 1.00 94.88 78 THR A CA 1
ATOM 603 C C . THR A 1 78 ? 6.941 7.703 -0.579 1.00 94.88 78 THR A C 1
ATOM 605 O O . THR A 1 78 ? 7.988 8.080 -1.102 1.00 94.88 78 THR A O 1
ATOM 608 N N . SER A 1 79 ? 6.091 8.537 0.009 1.00 94.00 79 SER A N 1
ATOM 609 C CA . SER A 1 79 ? 6.253 9.991 0.057 1.00 94.00 79 SER A CA 1
ATOM 610 C C . SER A 1 79 ? 6.182 10.501 1.492 1.00 94.00 79 SER A C 1
ATOM 612 O O . SER A 1 79 ? 5.247 10.168 2.217 1.00 94.00 79 SER A O 1
ATOM 614 N N . GLY A 1 80 ? 7.142 11.329 1.899 1.00 93.50 80 GLY A N 1
ATOM 615 C CA . GLY A 1 80 ? 7.160 11.957 3.221 1.00 93.50 80 GLY A CA 1
ATOM 616 C C . GLY A 1 80 ? 8.575 12.143 3.759 1.00 93.50 80 GLY A C 1
ATOM 617 O O . GLY A 1 80 ? 9.549 12.145 3.007 1.00 93.50 80 GLY A O 1
ATOM 618 N N . ARG A 1 81 ? 8.706 12.278 5.080 1.00 92.62 81 ARG A N 1
ATOM 619 C CA . ARG A 1 81 ? 9.999 12.398 5.778 1.00 92.62 81 ARG A CA 1
ATOM 620 C C . ARG A 1 81 ? 10.671 11.033 5.944 1.00 92.62 81 ARG A C 1
ATOM 622 O O . ARG A 1 81 ? 10.754 10.470 7.035 1.00 92.62 81 ARG A O 1
ATOM 629 N N . LEU A 1 82 ? 11.113 10.468 4.822 1.00 90.06 82 LEU A N 1
ATOM 630 C CA . LEU A 1 82 ? 11.651 9.109 4.756 1.00 90.06 82 LEU A CA 1
ATOM 631 C C . LEU A 1 82 ? 12.892 8.962 5.647 1.00 90.06 82 LEU A C 1
ATOM 633 O O . LEU A 1 82 ? 13.875 9.684 5.481 1.00 90.06 82 LEU A O 1
ATOM 637 N N . GLY A 1 83 ? 12.844 8.015 6.586 1.00 86.75 83 GLY A N 1
ATOM 638 C CA . GLY A 1 83 ? 13.949 7.745 7.511 1.00 86.75 83 GLY A CA 1
ATOM 639 C C . GLY A 1 83 ? 14.226 8.861 8.526 1.00 86.75 83 GLY A C 1
ATOM 640 O O . GLY A 1 83 ? 15.320 8.893 9.076 1.00 86.75 83 GLY A O 1
ATOM 641 N N . GLY A 1 84 ? 13.276 9.774 8.759 1.00 85.19 84 GLY A N 1
ATOM 642 C CA . GLY A 1 84 ? 13.449 10.890 9.696 1.00 85.19 84 GLY A CA 1
ATOM 643 C C . GLY A 1 84 ? 14.198 12.092 9.117 1.00 85.19 84 GLY A C 1
ATOM 644 O O . GLY A 1 84 ? 14.598 12.977 9.868 1.00 85.19 84 GLY A O 1
ATOM 645 N N . ALA A 1 85 ? 14.370 12.151 7.792 1.00 89.69 85 ALA A N 1
ATOM 646 C CA . ALA A 1 85 ? 14.938 13.318 7.128 1.00 89.69 85 ALA A CA 1
ATOM 647 C C . ALA A 1 85 ? 14.115 14.591 7.412 1.00 89.69 85 ALA A C 1
ATOM 649 O O . ALA A 1 85 ? 12.893 14.543 7.587 1.00 89.69 85 ALA A O 1
ATOM 650 N N . GLU A 1 86 ? 14.785 15.742 7.453 1.00 90.12 86 GLU A N 1
ATOM 651 C CA . GLU A 1 86 ? 14.139 17.042 7.664 1.00 90.12 86 GLU A CA 1
ATOM 652 C C . GLU A 1 86 ? 13.204 17.396 6.497 1.00 90.12 86 GLU A C 1
ATOM 654 O O . GLU A 1 86 ? 12.038 17.720 6.706 1.00 90.12 86 GLU A O 1
ATOM 659 N N . MET A 1 87 ? 13.681 17.216 5.264 1.00 91.88 87 MET A N 1
ATOM 660 C CA . MET A 1 87 ? 12.911 17.464 4.047 1.00 91.88 87 MET A CA 1
ATOM 661 C C . MET A 1 87 ? 12.177 16.209 3.565 1.00 91.88 87 MET A C 1
ATOM 663 O O . MET A 1 87 ? 12.741 15.110 3.510 1.00 91.88 87 MET A O 1
ATOM 667 N N . ALA A 1 88 ? 10.916 16.384 3.164 1.00 93.31 88 ALA A N 1
ATOM 668 C CA . ALA A 1 88 ? 10.124 15.310 2.584 1.00 93.31 88 ALA A CA 1
ATOM 669 C C . ALA A 1 88 ? 10.613 14.956 1.171 1.00 93.31 88 ALA A C 1
ATOM 671 O O . ALA A 1 88 ? 10.940 15.827 0.366 1.00 93.31 88 ALA A O 1
ATOM 672 N N . ARG A 1 89 ? 10.642 13.659 0.861 1.00 93.38 89 ARG A N 1
ATOM 673 C CA . ARG A 1 89 ? 11.041 13.116 -0.441 1.00 93.38 89 ARG A CA 1
ATOM 674 C C . ARG A 1 89 ? 10.061 12.038 -0.881 1.00 93.38 89 ARG A C 1
ATOM 676 O O . ARG A 1 89 ? 9.370 11.443 -0.053 1.00 93.38 89 ARG A O 1
ATOM 683 N N . SER A 1 90 ? 10.021 11.790 -2.186 1.00 93.88 90 SER A N 1
ATOM 684 C CA . SER A 1 90 ? 9.252 10.693 -2.770 1.00 93.88 90 SER A CA 1
ATOM 685 C C . SER A 1 90 ? 10.203 9.708 -3.429 1.00 93.88 90 SER A C 1
ATOM 687 O O . SER A 1 90 ? 10.918 10.070 -4.360 1.00 93.88 90 SER A O 1
ATOM 689 N N . GLU A 1 91 ? 10.209 8.469 -2.949 1.00 93.31 91 GLU A N 1
ATOM 690 C CA . GLU A 1 91 ? 10.955 7.375 -3.565 1.00 93.31 91 GLU A CA 1
ATOM 691 C C . GLU A 1 91 ? 9.986 6.355 -4.151 1.00 93.31 91 GLU A C 1
ATOM 693 O O . GLU A 1 91 ? 8.978 6.005 -3.535 1.00 93.31 91 GLU A O 1
ATOM 698 N N . GLN A 1 92 ? 10.296 5.882 -5.357 1.00 94.50 92 GLN A N 1
ATOM 699 C CA . GLN A 1 92 ? 9.511 4.860 -6.032 1.00 94.50 92 GLN A CA 1
ATOM 700 C C . GLN A 1 92 ? 10.386 3.679 -6.434 1.00 94.50 92 GLN A C 1
ATOM 702 O O . GLN A 1 92 ? 11.504 3.851 -6.916 1.00 94.50 92 GLN A O 1
ATOM 707 N N . TYR A 1 93 ? 9.830 2.484 -6.284 1.00 94.94 93 TYR A N 1
ATOM 708 C CA . TYR A 1 93 ? 10.398 1.240 -6.779 1.00 94.94 93 TYR A CA 1
ATOM 709 C C . TYR A 1 93 ? 9.346 0.537 -7.628 1.00 94.94 93 TYR A C 1
ATOM 711 O O . TYR A 1 93 ? 8.168 0.490 -7.270 1.00 94.94 93 TYR A O 1
ATOM 719 N N . LYS A 1 94 ? 9.768 0.028 -8.781 1.00 94.00 94 LYS A N 1
ATOM 720 C CA . LYS A 1 94 ? 8.907 -0.663 -9.736 1.00 94.00 94 LYS A CA 1
ATOM 721 C C . LYS A 1 94 ? 9.603 -1.929 -10.203 1.00 94.00 94 LYS A C 1
ATOM 723 O O . LYS A 1 94 ? 10.787 -1.886 -10.526 1.00 94.00 94 LYS A O 1
ATOM 728 N N . GLU A 1 95 ? 8.838 -3.003 -10.303 1.00 94.19 95 GLU A N 1
ATOM 729 C CA . GLU A 1 95 ? 9.258 -4.271 -10.887 1.00 94.19 95 GLU A CA 1
ATOM 730 C C . GLU A 1 95 ? 8.132 -4.817 -11.778 1.00 94.19 95 GLU A C 1
ATOM 732 O O . GLU A 1 95 ? 6.953 -4.623 -11.483 1.00 94.19 95 GLU A O 1
ATOM 737 N N . GLY A 1 96 ? 8.484 -5.447 -12.901 1.00 93.62 96 GLY A N 1
ATOM 738 C CA . GLY A 1 96 ? 7.514 -6.013 -13.845 1.00 93.62 96 GLY A CA 1
ATOM 739 C C . GLY A 1 96 ? 6.754 -4.997 -14.717 1.00 93.62 96 GLY A C 1
ATOM 740 O O . GLY A 1 96 ? 7.138 -3.825 -14.866 1.00 93.62 96 GLY A O 1
ATOM 741 N N . ARG A 1 97 ? 5.669 -5.470 -15.344 1.00 91.44 97 ARG A N 1
ATOM 742 C CA . ARG A 1 97 ? 4.847 -4.708 -16.301 1.00 91.44 97 ARG A CA 1
ATOM 743 C C . ARG A 1 97 ? 3.650 -4.075 -15.597 1.00 91.44 97 ARG A C 1
ATOM 745 O O . ARG A 1 97 ? 2.911 -4.730 -14.880 1.00 91.44 97 ARG A O 1
ATOM 752 N N . ILE A 1 98 ? 3.491 -2.762 -15.786 1.00 92.62 98 ILE A N 1
ATOM 753 C CA . ILE A 1 98 ? 2.422 -1.962 -15.161 1.00 9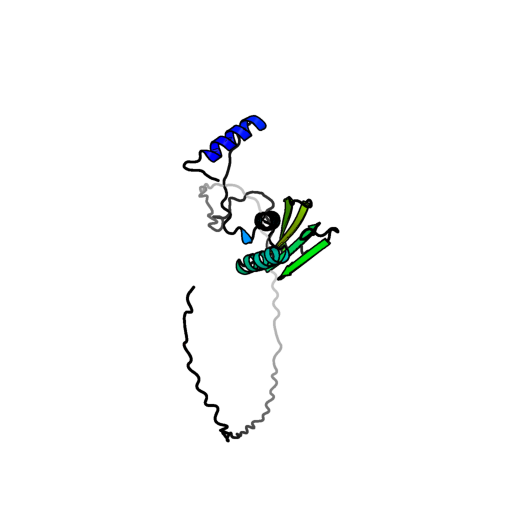2.62 98 ILE A CA 1
ATOM 754 C C . ILE A 1 98 ? 2.000 -0.865 -16.143 1.00 92.62 98 ILE A C 1
ATOM 756 O O . ILE A 1 98 ? 2.565 0.239 -16.120 1.00 92.62 98 ILE A O 1
ATOM 760 N N . PRO A 1 99 ? 1.085 -1.170 -17.073 1.00 92.31 99 PRO A N 1
ATOM 761 C CA . PRO A 1 99 ? 0.641 -0.224 -18.082 1.00 92.31 99 PRO A CA 1
ATOM 762 C C . PRO A 1 99 ? -0.479 0.667 -17.524 1.00 92.31 99 PRO A C 1
ATOM 764 O O . PRO A 1 99 ? -1.658 0.376 -17.678 1.00 92.31 99 PRO A O 1
ATOM 767 N N . LEU A 1 100 ? -0.116 1.800 -16.913 1.00 91.50 100 LEU A N 1
ATOM 768 C CA . LEU A 1 100 ? -1.080 2.729 -16.289 1.00 91.50 100 LEU A CA 1
ATOM 769 C C . LEU A 1 100 ? -2.061 3.388 -17.278 1.00 91.50 100 LEU A C 1
ATOM 771 O O . LEU A 1 100 ? -3.086 3.916 -16.865 1.00 91.50 100 LEU A O 1
ATOM 775 N N . HIS A 1 101 ? -1.752 3.363 -18.574 1.00 93.50 101 HIS A N 1
ATOM 776 C CA . HIS A 1 101 ? -2.601 3.929 -19.627 1.00 93.50 101 HIS A CA 1
ATOM 777 C C . HIS A 1 101 ? -3.569 2.905 -20.240 1.00 93.50 101 HIS A C 1
ATOM 779 O O . HIS A 1 101 ? -4.425 3.267 -21.041 1.00 93.50 101 HIS A O 1
ATOM 785 N N . THR A 1 102 ? -3.421 1.614 -1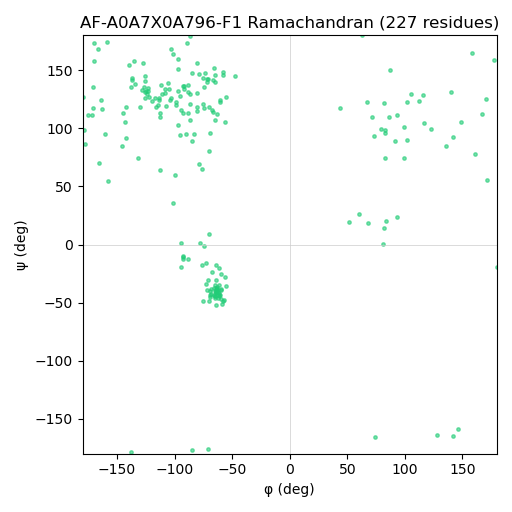9.922 1.00 90.94 102 THR A N 1
ATOM 786 C CA . THR A 1 102 ? -4.226 0.544 -20.524 1.00 90.94 102 THR A CA 1
ATOM 787 C C . THR A 1 102 ? -5.387 0.184 -19.607 1.00 90.94 102 THR A C 1
ATOM 789 O O . THR A 1 102 ? -5.213 -0.564 -18.655 1.00 90.94 102 THR A O 1
ATOM 792 N N . PHE A 1 103 ? -6.597 0.645 -19.930 1.00 86.44 103 PHE A N 1
ATOM 793 C CA . PHE A 1 103 ? -7.806 0.348 -19.142 1.00 86.44 103 PHE A CA 1
ATOM 794 C C . PHE A 1 103 ? -8.167 -1.145 -19.062 1.00 86.44 103 PHE A C 1
ATOM 796 O O . PHE A 1 103 ? -8.906 -1.553 -18.172 1.00 86.44 103 PHE A O 1
ATOM 803 N N . ARG A 1 104 ? -7.666 -1.966 -19.997 1.00 86.50 104 ARG A N 1
ATOM 804 C CA . ARG A 1 104 ? -7.865 -3.427 -19.995 1.00 86.50 104 ARG A CA 1
ATOM 805 C C . ARG A 1 104 ? -6.995 -4.154 -18.964 1.00 86.50 104 ARG A C 1
ATOM 807 O O . ARG A 1 104 ? -7.270 -5.314 -18.662 1.00 86.50 104 ARG A O 1
ATOM 814 N N . ALA A 1 105 ? -5.944 -3.506 -18.465 1.00 90.56 105 ALA A N 1
ATOM 815 C CA . ALA A 1 105 ? -5.090 -4.081 -17.439 1.00 90.56 105 ALA A CA 1
ATOM 816 C C . ALA A 1 105 ? -5.811 -4.061 -16.087 1.00 90.56 105 ALA A C 1
ATOM 818 O O . ALA A 1 105 ? -6.426 -3.060 -15.714 1.00 90.56 105 ALA A O 1
ATOM 819 N N . ASP A 1 106 ? -5.731 -5.169 -15.353 1.00 89.31 106 ASP A N 1
ATOM 820 C CA . ASP A 1 106 ? -6.236 -5.252 -13.991 1.00 89.31 106 ASP A CA 1
ATOM 821 C C . ASP A 1 106 ? -5.199 -4.689 -13.025 1.00 89.31 106 ASP A C 1
ATOM 823 O O . ASP A 1 106 ? -4.247 -5.372 -12.631 1.00 89.31 106 ASP A O 1
ATOM 827 N N . ILE A 1 107 ? -5.363 -3.410 -12.698 1.00 92.56 107 ILE A N 1
ATOM 828 C CA . ILE A 1 107 ? -4.463 -2.686 -11.811 1.00 92.56 107 ILE A CA 1
ATOM 829 C C . ILE A 1 107 ? -5.217 -2.359 -10.535 1.00 92.56 107 ILE A C 1
ATOM 831 O O . ILE A 1 107 ? -6.147 -1.554 -10.533 1.00 92.56 107 ILE A O 1
ATOM 835 N N . ASP A 1 108 ? -4.770 -2.977 -9.453 1.00 93.25 108 ASP A N 1
ATOM 836 C CA . ASP A 1 108 ? -5.241 -2.693 -8.111 1.00 93.25 108 ASP A CA 1
ATOM 837 C C . ASP A 1 108 ? -4.402 -1.558 -7.517 1.00 93.25 108 ASP A C 1
ATOM 839 O O . ASP A 1 108 ? -3.169 -1.576 -7.614 1.00 93.25 108 ASP A O 1
ATOM 843 N N . TYR A 1 109 ? -5.061 -0.552 -6.948 1.00 95.06 109 TYR A N 1
ATOM 844 C CA . TYR A 1 109 ? -4.418 0.622 -6.366 1.00 95.06 109 TYR A CA 1
ATOM 845 C C . TYR A 1 109 ? -4.924 0.851 -4.955 1.00 95.06 109 TYR A C 1
ATOM 847 O O . TYR A 1 109 ? -6.128 0.917 -4.718 1.00 95.06 109 TYR A O 1
ATOM 855 N N . ALA A 1 110 ? -3.985 1.084 -4.048 1.00 96.50 110 ALA A N 1
ATOM 856 C CA . ALA A 1 110 ? -4.289 1.430 -2.677 1.00 96.50 110 ALA A CA 1
ATOM 857 C C . ALA A 1 110 ? -3.357 2.513 -2.146 1.00 96.50 110 ALA A C 1
ATOM 859 O O . ALA A 1 110 ? -2.206 2.667 -2.579 1.00 96.50 110 ALA A O 1
ATOM 860 N N . LEU A 1 111 ? -3.875 3.240 -1.161 1.00 95.94 111 LEU A N 1
ATOM 861 C CA . LEU A 1 111 ? -3.143 4.230 -0.395 1.00 95.94 111 LEU A CA 1
ATOM 862 C C . LEU A 1 111 ? -3.255 3.880 1.084 1.00 95.94 111 LEU A C 1
ATOM 864 O O . LEU A 1 111 ? -4.352 3.706 1.607 1.00 95.94 111 LEU A O 1
ATOM 868 N N . ALA A 1 112 ? -2.111 3.835 1.755 1.00 96.19 112 ALA A N 1
ATOM 869 C CA . ALA A 1 112 ? -2.032 3.721 3.201 1.00 96.19 112 ALA A CA 1
ATOM 870 C C . ALA A 1 112 ? -1.176 4.858 3.763 1.00 96.19 112 ALA A C 1
ATOM 872 O O . ALA A 1 112 ? -0.196 5.289 3.148 1.00 96.19 112 ALA A O 1
ATOM 873 N N . GLU A 1 113 ? -1.542 5.341 4.943 1.00 94.69 113 GLU A N 1
ATOM 874 C CA . GLU A 1 113 ? -0.756 6.314 5.698 1.00 94.69 113 GLU A CA 1
ATOM 875 C C . GLU A 1 113 ? -0.058 5.601 6.857 1.00 94.69 113 GLU A C 1
ATOM 877 O O . GLU A 1 113 ? -0.686 4.830 7.575 1.00 94.69 113 GLU A O 1
ATOM 882 N N . ALA A 1 114 ? 1.231 5.870 7.048 1.00 94.44 114 ALA A N 1
ATOM 883 C CA . ALA A 1 114 ? 1.997 5.413 8.202 1.00 94.44 114 ALA A CA 1
ATOM 884 C C . ALA A 1 114 ? 2.193 6.573 9.184 1.00 94.44 114 ALA A C 1
ATOM 886 O O . ALA A 1 114 ? 2.707 7.638 8.808 1.00 94.44 114 ALA A O 1
ATOM 887 N N . LEU A 1 115 ? 1.805 6.367 10.441 1.00 93.62 115 LEU A N 1
ATOM 888 C CA . LEU A 1 115 ? 1.911 7.354 11.513 1.00 93.62 115 LEU A CA 1
ATOM 889 C C . LEU A 1 115 ? 3.263 7.209 12.214 1.00 93.62 115 LEU A C 1
ATOM 891 O O . LEU A 1 115 ? 3.436 6.410 13.130 1.00 93.62 115 LEU A O 1
ATOM 895 N N . THR A 1 116 ? 4.247 8.001 11.790 1.00 90.44 116 THR A N 1
ATOM 896 C CA . THR A 1 116 ? 5.585 7.989 12.397 1.00 90.44 116 THR A CA 1
ATOM 897 C C . THR A 1 116 ? 5.787 9.169 13.345 1.00 90.44 116 THR A C 1
ATOM 899 O O . THR A 1 116 ? 5.086 10.177 13.279 1.00 90.44 116 THR A O 1
ATOM 902 N N . THR A 1 117 ? 6.809 9.095 14.200 1.00 89.25 117 THR A N 1
ATOM 903 C CA . THR A 1 117 ? 7.160 10.179 15.138 1.00 89.25 117 THR A CA 1
ATOM 904 C C . THR A 1 117 ? 7.508 11.499 14.450 1.00 89.25 117 THR A C 1
ATOM 906 O O . THR A 1 117 ? 7.379 12.560 15.047 1.00 89.25 117 THR A O 1
ATOM 909 N N . TYR A 1 118 ? 7.964 11.445 13.199 1.00 87.56 118 TYR A N 1
ATOM 910 C CA . TYR A 1 118 ? 8.375 12.618 12.427 1.00 87.56 118 TYR A CA 1
ATOM 911 C C . TYR A 1 118 ? 7.250 13.167 11.536 1.00 87.56 118 TYR A C 1
ATOM 913 O O . TYR A 1 118 ? 7.464 14.142 10.813 1.00 87.56 118 TYR A O 1
ATOM 921 N N . GLY A 1 119 ? 6.065 12.551 11.579 1.00 89.94 119 GLY A N 1
ATOM 922 C CA . GLY A 1 119 ? 4.896 12.915 10.788 1.00 89.94 119 GLY A CA 1
ATOM 923 C C . GLY A 1 119 ? 4.305 11.730 10.027 1.00 89.94 119 GLY A C 1
ATOM 924 O O . GLY A 1 119 ? 4.599 10.563 10.300 1.00 89.94 119 GLY A O 1
ATOM 925 N N . LYS A 1 120 ? 3.466 12.040 9.040 1.00 93.12 120 LYS A N 1
ATOM 926 C CA . LYS A 1 120 ? 2.818 11.039 8.191 1.00 93.12 120 LYS A CA 1
ATOM 927 C C . LYS A 1 120 ? 3.676 10.693 6.979 1.00 93.12 120 LYS A C 1
ATOM 929 O O . LYS A 1 120 ? 4.218 11.581 6.320 1.00 93.12 120 LYS A O 1
ATOM 934 N N . ILE A 1 121 ? 3.763 9.405 6.665 1.00 94.62 121 ILE A N 1
ATOM 935 C CA . ILE A 1 121 ? 4.356 8.911 5.420 1.00 94.62 121 ILE A CA 1
ATOM 936 C C . ILE A 1 121 ? 3.243 8.277 4.589 1.00 94.62 121 ILE A C 1
ATOM 938 O O . ILE A 1 121 ? 2.549 7.383 5.059 1.00 94.62 121 ILE A O 1
ATOM 942 N N . GLY A 1 122 ? 3.073 8.740 3.354 1.00 95.31 122 GLY A N 1
ATOM 943 C CA . GLY A 1 122 ? 2.129 8.156 2.405 1.00 95.31 122 GLY A CA 1
ATOM 944 C C . GLY A 1 122 ? 2.768 7.001 1.644 1.00 95.31 122 GLY A C 1
ATOM 945 O O . GLY A 1 122 ? 3.851 7.162 1.080 1.00 95.31 122 GLY A O 1
ATOM 946 N N . VAL A 1 123 ? 2.090 5.858 1.598 1.00 96.00 123 VAL A N 1
ATOM 947 C CA . VAL A 1 123 ? 2.462 4.683 0.807 1.00 96.00 123 VAL A CA 1
ATOM 948 C C . VAL A 1 123 ? 1.394 4.475 -0.258 1.00 96.00 123 VAL A C 1
ATOM 950 O O . VAL A 1 123 ? 0.221 4.284 0.051 1.00 96.00 123 VAL A O 1
ATOM 953 N N . LYS A 1 124 ? 1.801 4.515 -1.522 1.00 96.38 124 LYS A N 1
ATOM 954 C CA . LYS A 1 124 ? 0.956 4.245 -2.686 1.00 96.38 124 LYS A CA 1
ATOM 955 C C . LYS A 1 124 ? 1.442 2.973 -3.357 1.00 96.38 124 LYS A C 1
ATOM 957 O O . LYS A 1 124 ? 2.624 2.879 -3.697 1.00 96.38 124 LYS A O 1
ATOM 962 N N . VAL A 1 125 ? 0.547 2.018 -3.560 1.00 96.12 125 VAL A N 1
ATOM 963 C CA . VAL A 1 125 ? 0.868 0.719 -4.160 1.00 96.12 125 VAL A CA 1
ATOM 964 C C . VAL A 1 125 ? -0.005 0.508 -5.387 1.00 96.12 125 VAL A C 1
ATOM 966 O O . VAL A 1 125 ? -1.205 0.758 -5.346 1.00 96.12 125 VAL A O 1
ATOM 969 N N . TRP A 1 126 ? 0.610 0.041 -6.471 1.00 95.88 126 TRP A N 1
ATOM 970 C CA . TRP A 1 126 ? -0.064 -0.450 -7.668 1.00 95.88 126 TRP A CA 1
ATOM 971 C C . TRP A 1 126 ? 0.371 -1.891 -7.911 1.00 95.88 126 TRP A C 1
ATOM 973 O O . TRP A 1 126 ? 1.573 -2.148 -8.014 1.00 95.88 126 TRP A O 1
ATOM 983 N N . ILE A 1 127 ? -0.582 -2.809 -8.048 1.00 94.81 127 ILE A N 1
ATOM 984 C CA . ILE A 1 127 ? -0.332 -4.218 -8.372 1.00 94.81 127 ILE A CA 1
ATOM 985 C C . ILE A 1 127 ? -1.043 -4.539 -9.683 1.00 94.81 127 ILE A C 1
ATOM 987 O O . ILE A 1 127 ? -2.252 -4.359 -9.799 1.00 94.81 127 ILE A O 1
ATOM 991 N N . CYS A 1 128 ? -0.293 -5.015 -10.673 1.00 93.94 128 CYS A N 1
ATOM 992 C CA . CYS A 1 128 ? -0.830 -5.517 -11.931 1.00 93.94 128 CYS A CA 1
ATOM 993 C C . CYS A 1 128 ? -1.034 -7.028 -11.807 1.00 93.94 128 CYS A C 1
ATOM 995 O O . CYS A 1 128 ? -0.065 -7.782 -11.673 1.00 93.94 128 CYS A O 1
ATOM 997 N N . LYS A 1 129 ? -2.295 -7.468 -11.831 1.00 90.38 129 LYS A N 1
ATOM 998 C CA . LYS A 1 129 ? -2.670 -8.892 -11.745 1.00 90.38 129 LYS A CA 1
ATOM 999 C C . LYS A 1 129 ? -2.722 -9.567 -13.120 1.00 90.38 129 LYS A C 1
ATOM 1001 O O . LYS A 1 129 ? -2.793 -10.790 -13.185 1.00 90.38 129 LYS A O 1
ATOM 1006 N N . GLY A 1 130 ? -2.694 -8.788 -14.201 1.00 87.19 130 GLY A N 1
ATOM 1007 C CA . GLY A 1 130 ? -2.832 -9.283 -15.567 1.00 87.19 130 GLY A CA 1
ATOM 1008 C C . GLY A 1 130 ? -3.645 -8.342 -16.448 1.00 87.19 130 GLY A C 1
ATOM 1009 O O . GLY A 1 130 ? -3.946 -7.204 -16.086 1.00 87.19 130 GLY A O 1
ATOM 1010 N N . GLU A 1 131 ? -4.087 -8.859 -17.589 1.00 84.25 131 GLU A N 1
ATOM 1011 C CA . GLU A 1 131 ? -5.090 -8.225 -18.443 1.00 84.25 131 GLU A CA 1
ATOM 1012 C C . GLU A 1 131 ? -6.407 -9.001 -18.351 1.00 84.25 131 GLU A C 1
ATOM 1014 O O . GLU A 1 131 ? -6.424 -10.231 -18.441 1.00 84.25 131 GLU A O 1
ATOM 1019 N N . VAL A 1 132 ? -7.529 -8.294 -18.186 1.00 81.94 132 VAL A N 1
ATOM 1020 C CA . VAL A 1 132 ? -8.851 -8.934 -18.197 1.00 81.94 132 VAL A CA 1
ATOM 1021 C C . VAL A 1 132 ? -9.364 -8.983 -19.629 1.00 81.94 132 VAL A C 1
ATOM 1023 O O . VAL A 1 132 ? -9.675 -7.961 -20.246 1.00 81.94 132 VAL A O 1
ATOM 1026 N N . TYR A 1 133 ? -9.480 -10.194 -20.162 1.00 70.25 133 TYR A N 1
ATOM 1027 C CA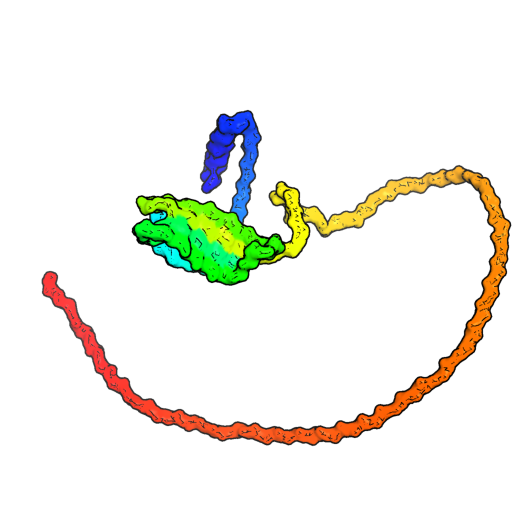 . TYR A 1 133 ? -10.077 -10.451 -21.466 1.00 70.25 133 TYR A CA 1
ATOM 1028 C C . TYR A 1 133 ? -11.552 -10.829 -21.289 1.00 70.25 133 TYR A C 1
ATOM 1030 O O . TYR A 1 133 ? -11.881 -11.982 -21.036 1.00 70.25 133 TYR A O 1
ATOM 1038 N N . GLY A 1 134 ? -12.451 -9.845 -21.391 1.00 71.19 134 GLY A N 1
ATOM 1039 C CA . GLY A 1 134 ? -13.902 -10.063 -21.332 1.00 71.19 134 GLY A CA 1
ATOM 1040 C C . GLY A 1 134 ? -14.686 -8.806 -20.947 1.00 71.19 134 GLY A C 1
ATOM 1041 O O . GLY A 1 134 ? -14.109 -7.833 -20.461 1.00 71.19 134 GLY A O 1
ATOM 1042 N N . LYS A 1 135 ? -16.010 -8.811 -21.158 1.00 66.56 135 LYS A N 1
ATOM 1043 C CA . LYS A 1 135 ? -16.897 -7.800 -20.560 1.00 66.56 135 LYS A CA 1
ATOM 1044 C C . LYS A 1 135 ? -16.873 -8.018 -19.045 1.00 66.56 135 LYS A C 1
ATOM 1046 O O . LYS A 1 135 ? -17.313 -9.068 -18.587 1.00 66.56 135 LYS A O 1
ATOM 1051 N N . ARG A 1 136 ? -16.344 -7.061 -18.277 1.00 61.41 136 ARG A N 1
ATOM 1052 C CA . ARG A 1 136 ? -16.553 -7.034 -16.823 1.00 61.41 136 ARG A CA 1
ATOM 1053 C C . ARG A 1 136 ? -18.052 -6.847 -16.607 1.00 61.41 136 ARG A C 1
ATOM 1055 O O . ARG A 1 136 ? -18.586 -5.810 -16.992 1.00 61.41 136 ARG A O 1
ATOM 1062 N N . ASP A 1 137 ? -18.728 -7.862 -16.079 1.00 61.22 137 ASP A N 1
ATOM 1063 C CA . ASP A 1 137 ? -20.092 -7.690 -15.595 1.00 61.22 137 ASP A CA 1
ATOM 1064 C C . ASP A 1 137 ? -20.009 -6.717 -14.412 1.00 61.22 137 ASP A C 1
ATOM 1066 O O . ASP A 1 137 ? -19.416 -7.021 -13.379 1.00 61.22 137 ASP A O 1
ATOM 1070 N N . LEU A 1 138 ? -20.474 -5.486 -14.627 1.00 64.56 138 LEU A N 1
ATOM 1071 C CA . LEU A 1 138 ? -20.471 -4.410 -13.630 1.00 64.56 138 LEU A CA 1
ATOM 1072 C C . LEU A 1 138 ? -21.551 -4.632 -12.560 1.00 64.56 138 LEU A C 1
ATOM 1074 O O . LEU A 1 138 ? -21.674 -3.835 -11.632 1.00 64.56 138 LEU A O 1
ATOM 1078 N N . SER A 1 139 ? -22.328 -5.707 -12.686 1.00 56.50 139 SER A N 1
ATOM 1079 C CA . SER A 1 139 ? -23.251 -6.168 -11.663 1.00 56.50 139 SER A CA 1
ATOM 1080 C C . SER A 1 139 ? -22.432 -6.728 -10.494 1.00 56.50 139 SER A C 1
ATOM 1082 O O . SER A 1 139 ? -21.699 -7.702 -10.683 1.00 56.50 139 SER A O 1
ATOM 1084 N N . PRO A 1 140 ? -22.525 -6.165 -9.275 1.00 57.34 140 PRO A N 1
ATOM 1085 C CA . PRO A 1 140 ? -21.807 -6.664 -8.110 1.00 57.34 140 PRO A CA 1
ATOM 1086 C C . PRO A 1 140 ? -22.508 -7.926 -7.599 1.00 57.34 140 PRO A C 1
ATOM 1088 O O . PRO A 1 140 ? -23.080 -7.941 -6.517 1.00 57.34 140 PRO A O 1
ATOM 1091 N N . ASN A 1 141 ? -22.507 -8.992 -8.396 1.00 53.91 141 ASN A N 1
ATOM 1092 C CA . ASN A 1 141 ? -22.977 -10.303 -7.978 1.00 53.91 141 ASN A CA 1
ATOM 1093 C C . ASN A 1 141 ? -21.786 -11.265 -7.924 1.00 53.91 141 ASN A C 1
ATOM 1095 O O . ASN A 1 141 ? -21.667 -12.233 -8.677 1.00 53.91 141 ASN A O 1
ATOM 1099 N N . ILE A 1 142 ? -20.861 -10.943 -7.015 1.00 58.66 142 ILE A N 1
ATOM 1100 C CA . ILE A 1 142 ? -19.735 -11.788 -6.605 1.00 58.66 142 ILE A CA 1
ATOM 1101 C C . ILE A 1 142 ? -20.332 -12.959 -5.810 1.00 58.66 142 ILE A C 1
ATOM 1103 O O . ILE A 1 142 ? -20.421 -12.941 -4.589 1.00 58.66 142 ILE A O 1
ATOM 1107 N N . GLY A 1 143 ? -20.848 -13.947 -6.537 1.00 52.12 143 GLY A N 1
ATOM 1108 C CA . GLY A 1 143 ? -21.532 -15.114 -5.974 1.00 52.12 143 GLY A CA 1
ATOM 1109 C C . GLY A 1 143 ? -22.039 -16.112 -7.019 1.00 52.12 143 GLY A C 1
ATOM 1110 O O . GLY A 1 143 ? -22.227 -17.279 -6.702 1.00 52.12 143 GLY A O 1
ATOM 1111 N N . GLY A 1 144 ? -22.192 -15.700 -8.281 1.00 49.84 144 GLY A N 1
ATOM 1112 C CA . GLY A 1 144 ? -22.709 -16.548 -9.362 1.00 49.84 144 GLY A CA 1
ATOM 1113 C C . GLY A 1 144 ? -21.653 -17.119 -10.310 1.00 49.84 144 GLY A C 1
ATOM 1114 O O . GLY A 1 144 ? -21.905 -17.201 -11.504 1.00 49.84 144 GLY A O 1
ATOM 1115 N N . ALA A 1 145 ? -20.460 -17.481 -9.834 1.00 48.09 145 ALA A N 1
ATOM 1116 C CA . ALA A 1 145 ? -19.441 -18.127 -10.670 1.00 48.09 145 ALA A CA 1
ATOM 1117 C C . ALA A 1 145 ? -19.428 -19.649 -10.458 1.00 48.09 145 ALA A C 1
ATOM 1119 O O . ALA A 1 145 ? -18.439 -20.219 -10.012 1.00 48.09 145 ALA A O 1
ATOM 1120 N N . SER A 1 146 ? -20.551 -20.310 -10.737 1.00 47.62 146 SER A N 1
ATOM 1121 C CA . SER A 1 146 ? -20.608 -21.732 -11.107 1.00 47.62 146 SER A CA 1
ATOM 1122 C C . SER A 1 146 ? -22.025 -22.074 -11.576 1.00 47.62 146 SER A C 1
ATOM 1124 O O . SER A 1 146 ? -22.996 -21.674 -10.948 1.00 47.62 146 SER A O 1
ATOM 1126 N N . SER A 1 147 ? -22.129 -22.826 -12.677 1.00 42.28 147 SER A N 1
ATOM 1127 C CA . SER A 1 147 ? -23.356 -23.349 -13.316 1.00 42.28 147 SER A CA 1
ATOM 1128 C C . SER A 1 147 ? -24.143 -22.422 -14.265 1.00 42.28 147 SER A C 1
ATOM 1130 O O . SER A 1 147 ? -25.253 -22.002 -13.978 1.00 42.28 147 SER A O 1
ATOM 1132 N N . ALA A 1 148 ? -23.622 -22.200 -15.479 1.00 45.22 148 ALA A N 1
ATOM 1133 C CA . ALA A 1 148 ? -24.476 -21.950 -16.654 1.00 45.22 148 ALA A CA 1
ATOM 1134 C C . ALA A 1 148 ? -23.756 -22.269 -17.979 1.00 45.22 148 ALA A C 1
ATOM 1136 O O . ALA A 1 148 ? -23.664 -21.447 -18.885 1.00 45.22 148 ALA A O 1
ATOM 1137 N N . SER A 1 149 ? -23.242 -23.490 -18.108 1.00 41.19 149 SER A N 1
ATOM 1138 C CA . SER A 1 149 ? -22.943 -24.099 -19.409 1.00 41.19 149 SER A CA 1
ATOM 1139 C C . SER A 1 149 ? -23.514 -25.514 -19.421 1.00 41.19 149 SER A C 1
ATOM 1141 O O . SER A 1 149 ? -22.814 -26.507 -19.257 1.00 41.19 149 SER A O 1
ATOM 1143 N N . GLY A 1 150 ? -24.838 -25.614 -19.553 1.00 36.50 150 GLY A N 1
ATOM 1144 C CA . GLY A 1 150 ? -25.512 -26.904 -19.618 1.00 36.50 150 GLY A CA 1
ATOM 1145 C C . GLY A 1 150 ? -26.990 -26.806 -19.979 1.00 36.50 150 GLY A C 1
ATOM 1146 O O . GLY A 1 150 ? -27.780 -26.294 -19.198 1.00 36.50 150 GLY A O 1
ATOM 1147 N N . LYS A 1 151 ? -27.328 -27.403 -21.129 1.00 36.44 151 LYS A N 1
ATOM 1148 C CA . LYS A 1 151 ? -28.657 -27.847 -21.594 1.00 36.44 151 LYS A CA 1
ATOM 1149 C C . LYS A 1 151 ? -29.674 -26.785 -22.035 1.00 36.44 151 LYS A C 1
ATOM 1151 O O . LYS A 1 151 ? -30.562 -26.386 -21.295 1.00 36.44 151 LYS A O 1
ATOM 1156 N N . GLY A 1 152 ? -29.666 -26.522 -23.344 1.00 37.72 152 GLY A N 1
ATOM 1157 C CA . GLY A 1 152 ? -30.900 -26.259 -24.083 1.00 37.72 152 GLY A CA 1
ATOM 1158 C C . GLY A 1 152 ? -31.730 -27.544 -24.174 1.00 37.72 152 GLY A C 1
ATOM 1159 O O . GLY A 1 152 ? -31.473 -28.391 -25.026 1.00 37.72 152 GLY A O 1
ATOM 1160 N N . GLY A 1 153 ? -32.692 -27.706 -23.267 1.00 35.09 153 GLY A N 1
ATOM 1161 C CA . GLY A 1 153 ? -33.790 -28.658 -23.404 1.00 35.09 153 GLY A CA 1
ATOM 1162 C C . GLY A 1 153 ? -35.015 -27.910 -23.914 1.00 35.09 153 GLY A C 1
ATOM 1163 O O . GLY A 1 153 ? -35.453 -26.965 -23.270 1.00 35.09 153 GLY A O 1
ATOM 1164 N N . ARG A 1 154 ? -35.538 -28.305 -25.077 1.00 45.62 154 ARG A N 1
ATOM 1165 C CA . ARG A 1 154 ? -36.873 -27.905 -25.535 1.00 45.62 154 ARG A CA 1
ATOM 1166 C C . ARG A 1 154 ? -37.894 -28.697 -24.709 1.00 45.62 154 ARG A C 1
ATOM 1168 O O . ARG A 1 154 ? -37.845 -29.926 -24.800 1.00 45.62 154 ARG A O 1
ATOM 1175 N N . PRO A 1 155 ? -38.771 -28.077 -23.909 1.00 43.22 155 PRO A N 1
ATOM 1176 C CA . PRO A 1 155 ? -39.972 -28.751 -23.461 1.00 43.22 155 PRO A CA 1
ATOM 1177 C C . PRO A 1 155 ? -41.084 -28.559 -24.503 1.00 43.22 155 PRO A C 1
ATOM 1179 O O . PRO A 1 155 ? -40.897 -27.895 -25.521 1.00 43.22 155 PRO A O 1
ATOM 1182 N N . ASP A 1 156 ? -42.230 -29.149 -24.191 1.00 40.88 156 ASP A N 1
ATOM 1183 C CA . ASP A 1 156 ? -43.542 -28.902 -24.792 1.00 40.88 156 ASP A CA 1
ATOM 1184 C C . ASP A 1 156 ? -43.989 -29.907 -25.856 1.00 40.88 156 ASP A C 1
ATOM 1186 O O . ASP A 1 156 ? -44.097 -29.648 -27.055 1.00 40.88 156 ASP A O 1
ATOM 1190 N N . GLY A 1 157 ? -44.375 -31.073 -25.328 1.00 51.34 157 GLY A N 1
ATOM 1191 C CA . GLY A 1 157 ? -45.568 -31.750 -25.810 1.00 51.34 157 GLY A CA 1
ATOM 1192 C C . GLY A 1 157 ? -46.775 -30.817 -25.689 1.00 51.34 157 GLY A C 1
ATOM 1193 O O . GLY A 1 157 ? -47.302 -30.604 -24.601 1.00 51.34 157 GLY A O 1
ATOM 1194 N N . ALA A 1 158 ? -47.207 -30.287 -26.829 1.00 50.34 158 ALA A N 1
ATOM 1195 C CA . ALA A 1 158 ? -48.537 -29.733 -27.040 1.00 50.34 158 ALA A CA 1
ATOM 1196 C C . ALA A 1 158 ? -49.343 -30.729 -27.899 1.00 50.34 158 ALA A C 1
ATOM 1198 O O . ALA A 1 158 ? -48.776 -31.339 -28.812 1.00 50.34 158 ALA A O 1
ATOM 1199 N N . PRO A 1 159 ? -50.635 -30.957 -27.604 1.00 47.62 159 PRO A N 1
ATOM 1200 C CA . PRO A 1 159 ? -51.397 -32.033 -28.222 1.00 47.62 159 PRO A CA 1
ATOM 1201 C C . PRO A 1 159 ? -51.779 -31.699 -29.666 1.00 47.62 159 PRO A C 1
ATOM 1203 O O . PRO A 1 159 ? -52.127 -30.568 -30.001 1.00 47.62 159 PRO A O 1
ATOM 1206 N N . ALA A 1 160 ? -51.761 -32.726 -30.513 1.00 49.62 160 ALA A N 1
ATOM 1207 C CA . ALA A 1 160 ? -52.379 -32.692 -31.826 1.00 49.62 160 ALA A CA 1
ATOM 1208 C C . ALA A 1 160 ? -53.906 -32.620 -31.663 1.00 49.62 160 ALA A C 1
ATOM 1210 O O . ALA A 1 160 ? -54.518 -33.563 -31.161 1.00 49.62 160 ALA A O 1
ATOM 1211 N N . PHE A 1 161 ? -54.528 -31.529 -32.111 1.00 35.88 161 PHE A N 1
ATOM 1212 C CA . PHE A 1 161 ? -55.968 -31.490 -32.351 1.00 35.88 161 PHE A CA 1
ATOM 1213 C C . PHE A 1 161 ? -56.227 -30.927 -33.747 1.00 35.88 161 PHE A C 1
ATOM 1215 O O . PHE A 1 161 ? -55.794 -29.827 -34.082 1.00 35.88 161 PHE A O 1
ATOM 1222 N N . GLY A 1 162 ? -56.848 -31.756 -34.583 1.00 37.56 162 GLY A N 1
ATOM 1223 C CA . GLY A 1 162 ? -57.151 -31.452 -35.972 1.00 37.56 162 GLY A CA 1
ATOM 1224 C C . GLY A 1 162 ? -58.452 -30.676 -36.184 1.00 37.56 162 GLY A C 1
ATOM 1225 O O . GLY A 1 162 ? -59.179 -30.361 -35.246 1.00 37.56 162 GLY A O 1
ATOM 1226 N N . GLY A 1 163 ? -58.742 -30.461 -37.471 1.00 36.53 163 GLY A N 1
ATOM 1227 C CA . GLY A 1 163 ? -60.012 -29.969 -38.023 1.00 36.53 163 GLY A CA 1
ATOM 1228 C C . GLY A 1 163 ? -59.846 -28.609 -38.713 1.00 36.53 163 GLY A C 1
ATOM 1229 O O . GLY A 1 163 ? -59.512 -27.643 -38.044 1.00 36.53 163 GLY A O 1
ATOM 1230 N N . ARG A 1 164 ? -59.835 -28.541 -40.060 1.00 39.72 164 ARG A N 1
ATOM 1231 C CA . ARG A 1 164 ? -61.010 -28.331 -40.957 1.00 39.72 164 ARG A CA 1
ATOM 1232 C C . ARG A 1 164 ? -61.603 -26.915 -40.773 1.00 39.72 164 ARG A C 1
ATOM 1234 O O . ARG A 1 164 ? -61.890 -26.538 -39.653 1.00 39.72 164 ARG A O 1
ATOM 1241 N N . ASP A 1 165 ? -61.743 -26.029 -41.765 1.00 38.34 165 ASP A N 1
ATOM 1242 C CA . ASP A 1 165 ? -62.222 -26.175 -43.145 1.00 38.34 165 ASP A CA 1
ATOM 1243 C C . ASP A 1 165 ? -61.886 -24.938 -44.027 1.00 38.34 165 ASP A C 1
ATOM 1245 O O . ASP A 1 165 ? -61.607 -23.853 -43.525 1.00 38.34 165 ASP A O 1
ATOM 1249 N N . ASN A 1 166 ? -62.080 -25.116 -45.343 1.00 39.78 166 ASN A N 1
ATOM 1250 C CA . ASN A 1 166 ? -62.501 -24.130 -46.362 1.00 39.78 166 ASN A CA 1
ATOM 1251 C C . ASN A 1 166 ? -61.480 -23.290 -47.178 1.00 39.78 166 ASN A C 1
ATOM 1253 O O . ASN A 1 166 ? -61.173 -22.140 -46.888 1.00 39.78 166 ASN A O 1
ATOM 1257 N N . ALA A 1 167 ? -61.079 -23.880 -48.313 1.00 39.53 167 ALA A N 1
ATOM 1258 C CA . ALA A 1 167 ? -61.333 -23.420 -49.692 1.00 39.53 167 ALA A CA 1
ATOM 1259 C C . ALA A 1 167 ? -61.174 -21.928 -50.084 1.00 39.53 167 ALA A C 1
ATOM 1261 O O . ALA A 1 167 ? -62.032 -21.112 -49.760 1.00 39.53 167 ALA A O 1
ATOM 1262 N N . ARG A 1 168 ? -60.232 -21.640 -51.011 1.00 34.94 168 ARG A N 1
ATOM 1263 C CA . ARG A 1 168 ? -60.517 -20.991 -52.321 1.00 34.94 168 ARG A CA 1
ATOM 1264 C C . ARG A 1 168 ? -59.282 -20.887 -53.246 1.00 34.94 168 ARG A C 1
ATOM 1266 O O . ARG A 1 168 ? -58.411 -20.064 -53.018 1.00 34.94 168 ARG A O 1
ATOM 1273 N N . GLY A 1 169 ? -59.310 -21.658 -54.339 1.00 32.59 169 GLY A N 1
ATOM 1274 C CA . GLY A 1 169 ? -59.080 -21.176 -55.713 1.00 32.59 169 GLY A CA 1
ATOM 1275 C C . GLY A 1 169 ? -57.653 -20.971 -56.252 1.00 32.59 169 GLY A C 1
ATOM 1276 O O . GLY A 1 169 ? -56.949 -20.070 -55.815 1.00 32.59 169 GLY A O 1
ATOM 1277 N N . GLY A 1 170 ? -57.338 -21.674 -57.353 1.00 35.09 170 GLY A N 1
ATOM 1278 C CA . GLY A 1 170 ? -56.605 -21.074 -58.481 1.00 35.09 170 GLY A CA 1
ATOM 1279 C C . GLY A 1 170 ? -55.460 -21.887 -59.096 1.00 35.09 170 GLY A C 1
ATOM 1280 O O . GLY A 1 170 ? -54.301 -21.627 -58.803 1.00 35.09 170 GLY A O 1
ATOM 1281 N N . GLU A 1 171 ? -55.772 -22.795 -60.025 1.00 37.75 171 GLU A N 1
ATOM 1282 C CA . GLU A 1 171 ? -54.825 -23.317 -61.024 1.00 37.75 171 GLU A CA 1
ATOM 1283 C C . GLU A 1 171 ? -54.467 -22.257 -62.086 1.00 37.75 171 GLU A C 1
ATOM 1285 O O . GLU A 1 171 ? -55.341 -21.506 -62.522 1.00 37.75 171 GLU A O 1
ATOM 1290 N N . ARG A 1 172 ? -53.194 -22.246 -62.520 1.00 34.91 172 ARG A N 1
ATOM 1291 C CA . ARG A 1 172 ? -52.606 -21.803 -63.817 1.00 34.91 172 ARG A CA 1
ATOM 1292 C C . ARG A 1 172 ? -51.087 -21.723 -63.570 1.00 34.91 172 ARG A C 1
ATOM 1294 O O . ARG A 1 172 ? -50.667 -20.939 -62.736 1.00 34.91 172 ARG A O 1
ATOM 1301 N N . GLY A 1 173 ? -50.188 -22.526 -64.133 1.00 33.25 173 GLY A N 1
ATOM 1302 C CA . GLY A 1 173 ? -50.065 -23.025 -65.500 1.00 33.25 173 GLY A CA 1
ATOM 1303 C C . GLY A 1 173 ? -48.760 -22.461 -66.096 1.00 33.25 173 GLY A C 1
ATOM 1304 O O . GLY A 1 173 ? -48.565 -21.251 -66.049 1.00 33.25 173 GLY A O 1
ATOM 1305 N N . GLY A 1 174 ? -47.894 -23.312 -66.667 1.00 34.34 174 GLY A N 1
ATOM 1306 C CA . GLY A 1 174 ? -46.921 -22.895 -67.693 1.00 34.34 174 GLY A CA 1
ATOM 1307 C C . GLY A 1 174 ? -45.430 -23.152 -67.431 1.00 34.34 174 GLY A C 1
ATOM 1308 O O . GLY A 1 174 ? -44.743 -22.341 -66.819 1.00 34.34 174 GLY A O 1
ATOM 1309 N N . GLU A 1 175 ? -44.918 -24.232 -68.028 1.00 37.69 175 GLU A N 1
ATOM 1310 C CA . GLU A 1 175 ? -43.517 -24.443 -68.420 1.00 37.69 175 GLU A CA 1
ATOM 1311 C C . GLU A 1 175 ? -42.909 -23.250 -69.174 1.00 37.69 175 GLU A C 1
ATOM 1313 O O . GLU A 1 175 ? -43.563 -22.718 -70.069 1.00 37.69 175 GLU A O 1
ATOM 1318 N N . ARG A 1 176 ? -41.608 -22.974 -68.966 1.00 36.94 176 ARG A N 1
ATOM 1319 C CA . ARG A 1 176 ? -40.655 -22.736 -70.071 1.00 36.94 176 ARG A CA 1
ATOM 1320 C C . ARG A 1 176 ? -39.262 -23.275 -69.748 1.00 36.94 176 ARG A C 1
ATOM 1322 O O . ARG A 1 176 ? -38.546 -22.766 -68.893 1.00 36.94 176 ARG A O 1
ATOM 1329 N N . ARG A 1 177 ? -38.904 -24.298 -70.519 1.00 39.78 177 ARG A N 1
ATOM 1330 C CA . ARG A 1 177 ? -37.551 -24.770 -70.822 1.00 39.78 177 ARG A CA 1
ATOM 1331 C C . ARG A 1 177 ? -36.741 -23.635 -71.461 1.00 39.78 177 ARG A C 1
ATOM 1333 O O . ARG A 1 177 ? -37.297 -22.922 -72.295 1.00 39.78 177 ARG A O 1
ATOM 1340 N N . ASN A 1 178 ? -35.438 -23.560 -71.192 1.00 37.41 178 ASN A N 1
ATOM 1341 C CA . ASN A 1 178 ? -34.470 -23.727 -72.278 1.00 37.41 178 ASN A CA 1
ATOM 1342 C C . ASN A 1 178 ? -33.061 -24.034 -71.756 1.00 37.41 178 ASN A C 1
ATOM 1344 O O . ASN A 1 178 ? -32.417 -23.212 -71.105 1.00 37.41 178 ASN A O 1
ATOM 1348 N N . ASP A 1 179 ? -32.597 -25.221 -72.120 1.00 42.75 179 ASP A N 1
ATOM 1349 C CA . ASP A 1 179 ? -31.207 -25.634 -72.170 1.00 42.75 179 ASP A CA 1
ATOM 1350 C C . ASP A 1 179 ? -30.424 -24.843 -73.228 1.00 42.75 179 ASP A C 1
ATOM 1352 O O . ASP A 1 179 ? -30.931 -24.578 -74.318 1.00 42.75 179 ASP A O 1
ATOM 1356 N N . ARG A 1 180 ? -29.140 -24.577 -72.961 1.00 35.00 180 ARG A N 1
ATOM 1357 C CA . ARG A 1 180 ? -28.072 -24.624 -73.979 1.00 35.00 180 ARG A CA 1
ATOM 1358 C C . ARG A 1 180 ? -26.693 -24.746 -73.316 1.00 35.00 180 ARG A C 1
ATOM 1360 O O . ARG A 1 180 ? -26.066 -23.770 -72.924 1.00 35.00 180 ARG A O 1
ATOM 1367 N N . LYS A 1 181 ? -26.235 -25.994 -73.207 1.00 41.12 181 LYS A N 1
ATOM 1368 C CA . LYS A 1 181 ? -24.816 -26.418 -73.246 1.00 41.12 181 LYS A CA 1
ATOM 1369 C C . LYS A 1 181 ? -24.289 -26.262 -74.701 1.00 41.12 181 LYS A C 1
ATOM 1371 O O . LYS A 1 181 ? -25.111 -25.972 -75.572 1.00 41.12 181 LYS A O 1
ATOM 1376 N N . PRO A 1 182 ? -23.046 -26.650 -75.066 1.00 57.38 182 PRO A N 1
ATOM 1377 C CA . PRO A 1 182 ? -21.773 -26.801 -74.333 1.00 57.38 182 PRO A CA 1
ATOM 1378 C C . PRO A 1 182 ? -20.554 -26.256 -75.141 1.00 57.38 182 PRO A C 1
ATOM 1380 O O . PRO A 1 182 ? -20.692 -25.868 -76.296 1.00 57.38 182 PRO A O 1
ATOM 1383 N N . GLY A 1 183 ? -19.334 -26.364 -74.595 1.00 32.62 183 GLY A N 1
ATOM 1384 C CA . GLY A 1 183 ? -18.126 -26.588 -75.415 1.00 32.62 183 GLY A CA 1
ATOM 1385 C C . GLY A 1 183 ? -16.881 -25.810 -74.984 1.00 32.62 183 GLY A C 1
ATOM 1386 O O . GLY A 1 183 ? -16.949 -24.601 -74.798 1.00 32.62 183 GLY A O 1
ATOM 1387 N N . GLY A 1 184 ? -15.735 -26.494 -74.863 1.00 37.25 184 GLY A N 1
ATOM 1388 C CA . GLY A 1 184 ? -14.442 -25.823 -74.681 1.00 37.25 184 GLY A CA 1
ATOM 1389 C C . GLY A 1 184 ? -13.319 -26.686 -74.111 1.00 37.25 184 GLY A C 1
ATOM 1390 O O . GLY A 1 184 ? -12.995 -26.589 -72.938 1.00 37.25 184 GLY A O 1
ATOM 1391 N N . ASP A 1 185 ? -12.739 -27.513 -74.968 1.00 38.59 185 ASP A N 1
ATOM 1392 C CA . ASP A 1 185 ? -11.639 -28.456 -74.754 1.00 38.59 185 ASP A CA 1
ATOM 1393 C C . ASP A 1 185 ? -10.237 -27.796 -74.596 1.00 38.59 185 ASP A C 1
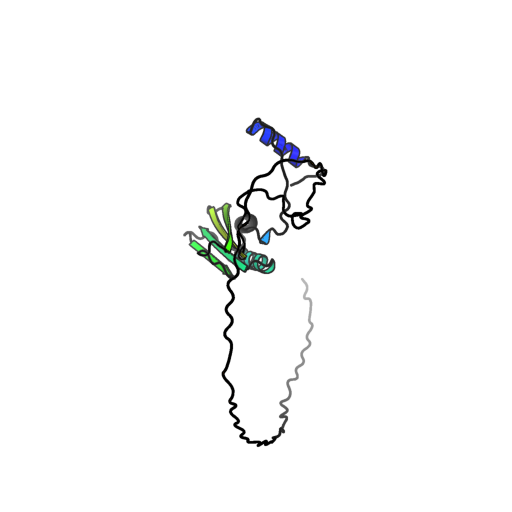ATOM 1395 O O . ASP A 1 185 ? -9.898 -26.882 -75.344 1.00 38.59 185 ASP A O 1
ATOM 1399 N N . ARG A 1 186 ? -9.375 -28.439 -73.781 1.00 38.53 186 ARG A N 1
ATOM 1400 C CA . ARG A 1 186 ? -7.905 -28.656 -73.942 1.00 38.53 186 ARG A CA 1
ATOM 1401 C C . ARG A 1 186 ? -6.842 -27.640 -73.461 1.00 38.53 186 ARG A C 1
ATOM 1403 O O . ARG A 1 186 ? -6.927 -26.435 -73.649 1.00 38.53 186 ARG A O 1
ATOM 1410 N N . ARG A 1 187 ? -5.709 -28.291 -73.112 1.00 42.12 187 ARG A N 1
ATOM 1411 C CA . ARG A 1 187 ? -4.285 -27.880 -72.989 1.00 42.12 187 ARG A CA 1
ATOM 1412 C C . ARG A 1 187 ? -3.879 -27.438 -71.575 1.00 42.12 187 ARG A C 1
ATOM 1414 O O . ARG A 1 187 ? -4.347 -26.426 -71.092 1.00 42.12 187 ARG A O 1
ATOM 1421 N N . GLY A 1 188 ? -3.038 -28.153 -70.825 1.00 32.94 188 GLY A N 1
ATOM 1422 C CA . GLY A 1 188 ? -1.960 -29.066 -71.218 1.00 32.94 188 GLY A CA 1
ATOM 1423 C C . GLY A 1 188 ? -0.693 -28.268 -71.525 1.00 32.94 188 GLY A C 1
ATOM 1424 O O . GLY A 1 188 ? -0.563 -27.736 -72.622 1.00 32.94 188 GLY A O 1
ATOM 1425 N N . GLY A 1 189 ? 0.218 -28.198 -70.552 1.00 35.22 189 GLY A N 1
ATOM 1426 C CA . GLY A 1 189 ? 1.562 -27.639 -70.687 1.00 35.22 189 GLY A CA 1
ATOM 1427 C C . GLY A 1 189 ? 2.560 -28.479 -69.876 1.00 35.22 189 GLY A C 1
ATOM 1428 O O . GLY A 1 189 ? 2.373 -28.591 -68.665 1.00 35.22 189 GLY A O 1
ATOM 1429 N N . PRO A 1 190 ? 3.568 -29.108 -70.511 1.00 55.41 190 PRO A N 1
ATOM 1430 C CA . PRO A 1 190 ? 4.635 -29.852 -69.845 1.00 55.41 190 PRO A CA 1
ATOM 1431 C C . PRO A 1 190 ? 5.897 -28.986 -69.683 1.00 55.41 190 PRO A C 1
ATOM 1433 O O . PRO A 1 190 ? 6.097 -28.029 -70.427 1.00 55.41 190 PRO A O 1
ATOM 1436 N N . GLY A 1 191 ? 6.789 -29.346 -68.757 1.00 39.44 191 GLY A N 1
ATOM 1437 C CA . GLY A 1 191 ? 8.094 -28.686 -68.646 1.00 39.44 191 GLY A CA 1
ATOM 1438 C C . GLY A 1 191 ? 8.983 -29.268 -67.555 1.00 39.44 191 GLY A C 1
ATOM 1439 O O . GLY A 1 191 ? 8.974 -28.794 -66.426 1.00 39.44 191 GLY A O 1
ATOM 1440 N N . ALA A 1 192 ? 9.727 -30.312 -67.913 1.00 41.47 192 ALA A N 1
ATOM 1441 C CA . ALA A 1 192 ? 10.765 -30.949 -67.115 1.00 41.47 192 ALA A CA 1
ATOM 1442 C C . ALA A 1 192 ? 12.105 -30.185 -67.171 1.00 41.47 192 ALA A C 1
ATOM 1444 O O . ALA A 1 192 ? 12.404 -29.515 -68.156 1.00 41.47 192 ALA A O 1
ATOM 1445 N N . GLY A 1 193 ? 12.931 -30.384 -66.140 1.00 39.03 193 GLY A N 1
ATOM 1446 C CA . GLY A 1 193 ? 14.348 -30.002 -66.053 1.00 39.03 193 GLY A CA 1
ATOM 1447 C C . GLY A 1 193 ? 14.687 -29.686 -64.591 1.00 39.03 193 GLY A C 1
ATOM 1448 O O . GLY A 1 193 ? 14.206 -28.699 -64.062 1.00 39.03 193 GLY A O 1
ATOM 1449 N N . GLY A 1 194 ? 15.392 -30.493 -63.798 1.00 34.97 194 GLY A N 1
ATOM 1450 C CA . GLY A 1 194 ? 16.485 -31.404 -64.102 1.00 34.97 194 GLY A CA 1
ATOM 1451 C C . GLY A 1 194 ? 17.800 -30.739 -63.695 1.00 34.97 194 GLY A C 1
ATOM 1452 O O . GLY A 1 194 ? 18.387 -30.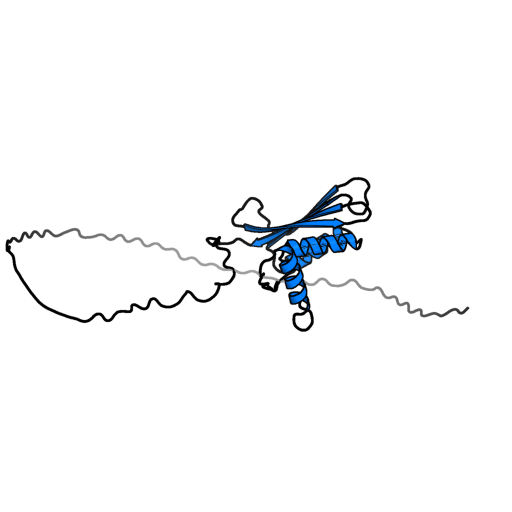062 -64.524 1.00 34.97 194 GLY A O 1
ATOM 1453 N N . ASN A 1 195 ? 18.261 -30.926 -62.449 1.00 47.72 195 ASN A N 1
ATOM 1454 C CA . ASN A 1 195 ? 19.665 -31.269 -62.205 1.00 47.72 195 ASN A CA 1
ATOM 1455 C C . ASN A 1 195 ? 19.909 -31.809 -60.786 1.00 47.72 195 ASN A C 1
ATOM 1457 O O . ASN A 1 195 ? 19.613 -31.159 -59.786 1.00 47.72 195 ASN A O 1
ATOM 1461 N N . ASN A 1 196 ? 20.489 -33.007 -60.746 1.00 43.44 196 ASN A N 1
ATOM 1462 C CA . ASN A 1 196 ? 21.090 -33.646 -59.584 1.00 43.44 196 ASN A CA 1
ATOM 1463 C C . ASN A 1 196 ? 22.534 -33.159 -59.421 1.00 43.44 196 ASN A C 1
ATOM 1465 O O . ASN A 1 196 ? 23.245 -32.977 -60.406 1.00 43.44 196 ASN A O 1
ATOM 1469 N N . GLY A 1 197 ? 22.998 -33.065 -58.177 1.00 37.62 197 GLY A N 1
ATOM 1470 C CA . GLY A 1 197 ? 24.419 -32.919 -57.869 1.00 37.62 197 GLY A CA 1
ATOM 1471 C C . GLY A 1 197 ? 24.691 -32.866 -56.364 1.00 37.62 197 GLY A C 1
ATOM 1472 O O . GLY A 1 197 ? 24.536 -31.801 -55.775 1.00 37.62 197 GLY A O 1
ATOM 1473 N N . PRO A 1 198 ? 25.101 -33.981 -55.729 1.00 62.09 198 PRO A N 1
ATOM 1474 C CA . PRO A 1 198 ? 25.531 -34.029 -54.334 1.00 62.09 198 PRO A CA 1
ATOM 1475 C C . PRO A 1 198 ? 27.064 -33.960 -54.221 1.00 62.09 198 PRO A C 1
ATOM 1477 O O . PRO A 1 198 ? 27.764 -34.431 -55.115 1.00 62.09 198 PRO A O 1
ATOM 1480 N N . ARG A 1 199 ? 27.579 -33.410 -53.112 1.00 45.97 199 ARG A N 1
ATOM 1481 C CA . ARG A 1 199 ? 28.946 -33.560 -52.543 1.00 45.97 199 ARG A CA 1
ATOM 1482 C C . ARG A 1 199 ? 28.968 -32.716 -51.253 1.00 45.97 199 ARG A C 1
ATOM 1484 O O . ARG A 1 199 ? 28.557 -31.569 -51.302 1.00 45.97 199 ARG A O 1
ATOM 1491 N N . GLY A 1 200 ? 29.342 -33.175 -50.061 1.00 36.25 200 GLY A N 1
ATOM 1492 C CA . GLY A 1 200 ? 30.208 -34.288 -49.680 1.00 36.25 200 GLY A CA 1
ATOM 1493 C C . GLY A 1 200 ? 31.485 -33.736 -49.026 1.00 36.25 200 GLY A C 1
ATOM 1494 O O . GLY A 1 200 ? 32.194 -32.973 -49.669 1.00 36.25 200 GLY A O 1
ATOM 1495 N N . GLY A 1 201 ? 31.774 -34.160 -47.786 1.00 36.97 201 GLY A N 1
ATOM 1496 C CA . GLY A 1 201 ? 33.038 -33.933 -47.054 1.00 36.97 201 GLY A CA 1
ATOM 1497 C C . GLY A 1 201 ? 32.944 -32.815 -46.003 1.00 36.97 201 GLY A C 1
ATOM 1498 O O . GLY A 1 201 ? 32.554 -31.706 -46.328 1.00 36.97 201 GLY A O 1
ATOM 1499 N N . GLY A 1 202 ? 33.213 -33.003 -44.709 1.00 38.62 202 GLY A N 1
ATOM 1500 C CA . GLY A 1 202 ? 34.130 -33.939 -44.059 1.00 38.62 202 GLY A CA 1
ATOM 1501 C C . GLY A 1 202 ? 35.434 -33.214 -43.710 1.00 38.62 202 GLY A C 1
ATOM 1502 O O . GLY A 1 202 ? 36.243 -32.998 -44.600 1.00 38.62 202 GLY A O 1
ATOM 1503 N N . ASN A 1 203 ? 35.610 -32.818 -42.442 1.00 46.88 203 ASN A N 1
ATOM 1504 C CA . ASN A 1 203 ? 36.911 -32.673 -41.765 1.00 46.88 203 ASN A CA 1
ATOM 1505 C C . ASN A 1 203 ? 36.678 -32.393 -40.261 1.00 46.88 203 ASN A C 1
ATOM 1507 O O . ASN A 1 203 ? 35.988 -31.446 -39.904 1.00 46.88 203 ASN A O 1
ATOM 1511 N N . SER A 1 204 ? 37.011 -33.318 -39.358 1.00 45.84 204 SER A N 1
ATOM 1512 C CA . SER A 1 204 ? 38.346 -33.538 -38.762 1.00 45.84 204 SER A CA 1
ATOM 1513 C C . SER A 1 204 ? 38.638 -32.600 -37.575 1.00 45.84 204 SER A C 1
ATOM 1515 O O . SER A 1 204 ? 39.096 -31.476 -37.743 1.00 45.84 204 SER A O 1
ATOM 1517 N N . ARG A 1 205 ? 38.400 -33.107 -36.354 1.00 46.03 205 ARG A N 1
ATOM 1518 C CA . ARG A 1 205 ? 39.204 -32.816 -35.141 1.00 46.03 205 ARG A CA 1
ATOM 1519 C C . ARG A 1 205 ? 40.478 -33.677 -35.233 1.00 46.03 205 ARG A C 1
ATOM 1521 O O . ARG A 1 205 ? 40.333 -34.790 -35.745 1.00 46.03 205 ARG A O 1
ATOM 1528 N N . PRO A 1 206 ? 41.674 -33.267 -34.751 1.00 51.03 206 PRO A N 1
ATOM 1529 C CA . PRO A 1 206 ? 42.000 -33.412 -33.313 1.00 51.03 206 PRO A CA 1
ATOM 1530 C C . PRO A 1 206 ? 43.126 -32.493 -32.750 1.00 51.03 206 PRO A C 1
ATOM 1532 O O . PRO A 1 206 ? 43.847 -31.837 -33.490 1.00 51.03 206 PRO A O 1
ATOM 1535 N N . GLY A 1 207 ? 43.325 -32.542 -31.421 1.00 40.44 207 GLY A N 1
ATOM 1536 C CA . GLY A 1 207 ? 44.562 -32.137 -30.715 1.00 40.44 207 GLY A CA 1
ATOM 1537 C C . GLY A 1 207 ? 44.474 -30.794 -29.971 1.00 40.44 207 GLY A C 1
ATOM 1538 O O . GLY A 1 207 ? 44.050 -29.804 -30.545 1.00 40.44 207 GLY A O 1
ATOM 1539 N N . GLY A 1 208 ? 44.831 -30.653 -28.693 1.00 42.03 208 GLY A N 1
ATOM 1540 C CA . GLY A 1 208 ? 45.430 -31.565 -27.716 1.00 42.03 208 GLY A CA 1
ATOM 1541 C C . GLY A 1 208 ? 45.400 -30.936 -26.302 1.00 42.03 208 GLY A C 1
ATOM 1542 O O . GLY A 1 208 ? 44.996 -29.781 -26.159 1.00 42.03 208 GLY A O 1
ATOM 1543 N N . PRO A 1 209 ? 45.782 -31.683 -25.251 1.00 57.12 209 PRO A N 1
ATOM 1544 C CA . PRO A 1 209 ? 45.737 -31.233 -23.861 1.00 57.12 209 PRO A CA 1
ATOM 1545 C C . PRO A 1 209 ? 47.070 -30.600 -23.428 1.00 57.12 209 PRO A C 1
ATOM 1547 O O . PRO A 1 209 ? 48.136 -31.168 -23.653 1.00 57.12 209 PRO A O 1
ATOM 1550 N N . GLY A 1 210 ? 47.014 -29.440 -22.769 1.00 46.66 210 GLY A N 1
ATOM 1551 C CA . GLY A 1 210 ? 48.172 -28.792 -22.146 1.00 46.66 210 GLY A CA 1
ATOM 1552 C C . GLY A 1 210 ? 48.029 -28.781 -20.628 1.00 46.66 210 GLY A C 1
ATOM 1553 O O . GLY A 1 210 ? 47.164 -28.090 -20.096 1.00 46.66 210 GLY A O 1
ATOM 1554 N N . GLY A 1 211 ? 48.851 -29.577 -19.946 1.00 41.66 211 GLY A N 1
ATOM 1555 C CA . GLY A 1 211 ? 48.900 -29.668 -18.492 1.00 41.66 211 GLY A CA 1
ATOM 1556 C C . GLY A 1 211 ? 49.861 -28.686 -17.809 1.00 41.66 211 GLY A C 1
ATOM 1557 O O . GLY A 1 211 ? 50.694 -28.042 -18.436 1.00 41.66 211 GLY A O 1
ATOM 1558 N N . ASN A 1 212 ? 49.756 -28.719 -16.478 1.00 45.72 212 ASN A N 1
ATOM 1559 C CA . ASN A 1 212 ? 50.770 -28.472 -15.450 1.00 45.72 212 ASN A CA 1
ATOM 1560 C C . ASN A 1 212 ? 51.289 -27.040 -15.194 1.00 45.72 212 ASN A C 1
ATOM 1562 O O . ASN A 1 212 ? 52.181 -26.541 -15.874 1.00 45.72 212 ASN A O 1
ATOM 1566 N N . ARG A 1 213 ? 50.909 -26.493 -14.027 1.00 47.88 213 ARG A N 1
ATOM 1567 C CA . ARG A 1 213 ? 51.887 -25.920 -13.087 1.00 47.88 213 ARG A CA 1
ATOM 1568 C C . ARG A 1 213 ? 51.568 -26.311 -11.632 1.00 47.88 213 ARG A C 1
ATOM 1570 O O . ARG A 1 213 ? 50.391 -26.386 -11.286 1.00 47.88 213 ARG A O 1
ATOM 1577 N N . PRO A 1 214 ? 52.598 -26.586 -10.809 1.00 52.97 214 PRO A N 1
ATOM 1578 C CA . PRO A 1 214 ? 52.474 -27.257 -9.519 1.00 52.97 214 PRO A CA 1
ATOM 1579 C C . PRO A 1 214 ? 52.576 -26.297 -8.320 1.00 52.97 214 PRO A C 1
ATOM 1581 O O . PRO A 1 214 ? 53.077 -25.186 -8.447 1.00 52.97 214 PRO A O 1
ATOM 1584 N N . GLY A 1 215 ? 52.232 -26.822 -7.140 1.00 39.97 215 GLY A N 1
ATOM 1585 C CA . GLY A 1 215 ? 53.022 -26.619 -5.919 1.00 39.97 215 GLY A CA 1
ATOM 1586 C C . GLY A 1 215 ? 52.740 -25.366 -5.086 1.00 39.97 215 GLY A C 1
ATOM 1587 O O . GLY A 1 215 ? 53.150 -24.266 -5.429 1.00 39.97 215 GLY A O 1
ATOM 1588 N N . GLY A 1 216 ? 52.149 -25.578 -3.909 1.00 45.81 216 GLY A N 1
ATOM 1589 C CA . GLY A 1 216 ? 52.061 -24.589 -2.834 1.00 45.81 216 GLY A CA 1
ATOM 1590 C C . GLY A 1 216 ? 51.642 -25.238 -1.518 1.00 45.81 216 GLY A C 1
ATOM 1591 O O . GLY A 1 216 ? 50.506 -25.087 -1.087 1.00 45.81 216 GLY A O 1
ATOM 1592 N N . GLN A 1 217 ? 52.549 -26.026 -0.934 1.00 48.12 217 GLN A N 1
ATOM 1593 C CA . GLN A 1 217 ? 52.466 -26.559 0.430 1.00 48.12 217 GLN A CA 1
ATOM 1594 C C . GLN A 1 217 ? 52.556 -25.446 1.484 1.00 48.12 217 GLN A C 1
ATOM 1596 O O . GLN A 1 217 ? 53.249 -24.452 1.288 1.00 48.12 217 GLN A O 1
ATOM 1601 N N . GLY A 1 218 ? 51.927 -25.696 2.634 1.00 46.66 218 GLY A N 1
ATOM 1602 C CA . GLY A 1 218 ? 52.084 -24.948 3.885 1.00 46.66 218 GLY A CA 1
ATOM 1603 C C . GLY A 1 218 ? 50.723 -24.824 4.572 1.00 46.66 218 GLY A C 1
ATOM 1604 O O . GLY A 1 218 ? 49.937 -23.965 4.210 1.00 46.66 218 GLY A O 1
ATOM 1605 N N . GLY A 1 219 ? 50.297 -25.700 5.485 1.00 43.16 219 GLY A N 1
ATOM 1606 C CA . GLY A 1 219 ? 51.065 -26.283 6.583 1.00 43.16 219 GLY A CA 1
ATOM 1607 C C . GLY A 1 219 ? 51.140 -25.260 7.717 1.00 43.16 219 GLY A C 1
ATOM 1608 O O . GLY A 1 219 ? 51.942 -24.338 7.643 1.00 43.16 219 GLY A O 1
ATOM 1609 N N . GLY A 1 220 ? 50.292 -25.387 8.745 1.00 47.94 220 GLY A N 1
ATOM 1610 C CA . GLY A 1 220 ? 50.300 -24.421 9.849 1.00 47.94 220 GLY A CA 1
ATOM 1611 C C . GLY A 1 220 ? 49.169 -24.548 10.862 1.00 47.94 220 GLY A C 1
ATOM 1612 O O . GLY A 1 220 ? 48.456 -23.586 11.117 1.00 47.94 220 GLY A O 1
ATOM 1613 N N . ASN A 1 221 ? 49.019 -25.732 11.449 1.00 49.09 221 ASN A N 1
ATOM 1614 C CA . ASN A 1 221 ? 48.246 -25.954 12.666 1.00 49.09 221 ASN A CA 1
ATOM 1615 C C . ASN A 1 221 ? 48.842 -25.126 13.830 1.00 49.09 221 ASN A C 1
ATOM 1617 O O . ASN A 1 221 ? 50.021 -25.288 14.143 1.00 49.09 221 ASN A O 1
ATOM 1621 N N . ARG A 1 222 ? 48.047 -24.280 14.497 1.00 60.09 222 ARG A N 1
ATOM 1622 C CA . ARG A 1 222 ? 48.339 -23.769 15.851 1.00 60.09 222 ARG A CA 1
ATOM 1623 C C . ARG A 1 222 ? 47.045 -23.642 16.661 1.00 60.09 222 ARG A C 1
ATOM 1625 O O . ARG A 1 222 ? 46.299 -22.689 16.449 1.00 60.09 222 ARG A O 1
ATOM 1632 N N . PRO A 1 223 ? 46.795 -24.546 17.620 1.00 58.97 223 PRO A N 1
ATOM 1633 C CA . PRO A 1 223 ? 45.911 -24.285 18.738 1.00 58.97 223 PRO A CA 1
ATOM 1634 C C . PRO A 1 223 ? 46.733 -23.750 19.921 1.00 58.97 223 PRO A C 1
ATOM 1636 O O . PRO A 1 223 ? 47.795 -24.270 20.254 1.00 58.97 223 PRO A O 1
ATOM 1639 N N . GLY A 1 224 ? 46.229 -22.717 20.579 1.00 53.38 224 GLY A N 1
ATOM 1640 C CA . GLY A 1 224 ? 46.744 -22.236 21.857 1.00 53.38 224 GLY A CA 1
ATOM 1641 C C . GLY A 1 224 ? 46.076 -20.911 22.172 1.00 53.38 224 GLY A C 1
ATOM 1642 O O . GLY A 1 224 ? 46.080 -20.014 21.343 1.00 53.38 224 GLY A O 1
ATOM 1643 N N . GLY A 1 225 ? 45.427 -20.695 23.301 1.00 55.34 225 GLY A N 1
ATOM 1644 C CA . GLY A 1 225 ? 45.136 -21.474 24.498 1.00 55.34 225 GLY A CA 1
ATOM 1645 C C . GLY A 1 225 ? 44.365 -20.506 25.417 1.00 55.34 225 GLY A C 1
ATOM 1646 O O . GLY A 1 225 ? 44.450 -19.292 25.213 1.00 55.34 225 GLY A O 1
ATOM 1647 N N . PRO A 1 226 ? 43.578 -20.977 26.394 1.00 65.50 226 PRO A N 1
ATOM 1648 C CA . PRO A 1 226 ? 42.797 -20.087 27.244 1.00 65.50 226 PRO A CA 1
ATOM 1649 C C . PRO A 1 226 ? 43.683 -19.496 28.351 1.00 65.50 226 PRO A C 1
ATOM 1651 O O . PRO A 1 226 ? 44.225 -20.220 29.186 1.00 65.50 226 PRO A O 1
ATOM 1654 N N . GLY A 1 227 ? 43.829 -18.170 28.359 1.00 58.28 227 GLY A N 1
ATOM 1655 C CA . GLY A 1 227 ? 44.476 -17.414 29.431 1.00 58.28 227 GLY A CA 1
ATOM 1656 C C . GLY A 1 227 ? 43.448 -16.907 30.439 1.00 58.28 227 GLY A C 1
ATOM 1657 O O . GLY A 1 227 ? 42.592 -16.098 30.099 1.00 58.28 227 GLY A O 1
ATOM 1658 N N . LYS A 1 228 ? 43.547 -17.403 31.674 1.00 63.91 228 LYS A N 1
ATOM 1659 C CA . LYS A 1 228 ? 42.783 -16.986 32.856 1.00 63.91 228 LYS A CA 1
ATOM 1660 C C . LYS A 1 228 ? 43.099 -15.539 33.264 1.00 63.91 228 LYS A C 1
ATOM 1662 O O . LYS A 1 228 ? 44.278 -15.199 33.357 1.00 63.91 228 LYS A O 1
ATOM 1667 N N . ARG A 1 229 ? 42.080 -14.782 33.669 1.00 55.19 229 ARG A N 1
ATOM 1668 C CA . ARG A 1 229 ? 41.892 -14.227 35.025 1.00 55.19 229 ARG A CA 1
ATOM 1669 C C . ARG A 1 229 ? 40.487 -13.658 35.149 1.00 55.19 229 ARG A C 1
ATOM 1671 O O . ARG A 1 229 ? 40.015 -13.079 34.151 1.00 55.19 229 ARG A O 1
#

Sequence (229 aa):
MIGKGGAEVDKIKEELKKLTKKEVQINIFEIKRPELDAQLVAEGIAKQLEARISFRRAMKTTIASTMRMGAEGIKIMTSGRLGGAEMARSEQYKEGRIPLHTFRADIDYALAEALTTYGKIGVKVWICKGEVYGKRDLSPNIGGASSASGKGGRPDGAPAFGGRDNARGGERGGERRNDRKPGGDRRGGPGAGGNNGPRGGGNSRPGGPGGNRPGGQGGGNRPGGPGKR

Secondary structure (DSSP, 8-state):
--TTTTHHHHHHHHHHHHHHSS---------S-GGG-HHHHHHHHHHHHHTT--HHHHHHHHHHHHHHTT-SEEEEEEEESGGG-SS-EEEEEEEE---TT-TTEEEEEEEEEEEETTEEEEEEEEEEEEE--S----S--TT--S--S--------------------------------------------------------------------------------

Mean predicted aligned error: 19.71 Å

Radius of gyration: 40.37 Å; Cα contacts (8 Å, |Δi|>4): 226; chains: 1; bounding box: 116×52×110 Å